Protein AF-A0A7S0ELP8-F1 (afdb_monomer_lite)

InterPro domains:
  IPR001487 Bromodomain [PF00439] (108-177)
  IPR010525 Auxin response factor domain [PF06507] (1-84)
  IPR036427 Bromodomain-like superfamily [G3DSA:1.20.920.10] (88-204)
  IPR036427 Bromodomain-like superfamily [SSF47370] (90-190)
  IPR052060 Bromodomain and WD repeat-containing [PTHR16266] (14-174)

Secondary structure (DSSP, 8-state):
----HHHHTT------TT-EEEE--SS-SSPEEEEEEEEEESSTTT-TT-S-EEEEEEE--SS--TT-GGGS-EEE-TTT-EETT----------B--HHHHHHHHHHHHHHHTSGGGGGGS---TTTSTTTSSS---HHHHHHHHHTT---BHHHHHHHHHHHHHHHHHHSPTT-HHHHHHHHHHHHHHHHHH-HHHHHHHHHH-

Structure (mmCIF, N/CA/C/O backbone):
data_AF-A0A7S0ELP8-F1
#
_entry.id   AF-A0A7S0ELP8-F1
#
loop_
_atom_site.group_PDB
_atom_site.id
_atom_site.type_symbol
_atom_site.label_atom_id
_atom_site.label_alt_id
_atom_site.label_comp_id
_atom_site.label_asym_id
_atom_site.label_entity_id
_atom_site.label_seq_id
_atom_site.pdbx_PDB_ins_code
_atom_site.Cartn_x
_atom_site.Cartn_y
_atom_site.Cartn_z
_atom_site.occupancy
_atom_site.B_iso_or_equiv
_atom_site.auth_seq_id
_atom_site.auth_comp_id
_atom_site.auth_asym_id
_atom_site.auth_atom_id
_atom_site.pdbx_PDB_model_num
ATOM 1 N N . PHE A 1 1 ? 0.262 -5.042 -6.487 1.00 55.00 1 PHE A N 1
ATOM 2 C CA . PHE A 1 1 ? 0.525 -3.604 -6.271 1.00 55.00 1 PHE A CA 1
ATOM 3 C C . PHE A 1 1 ? -0.719 -2.888 -5.780 1.00 55.00 1 PHE A C 1
ATOM 5 O O . PHE A 1 1 ? -1.760 -3.003 -6.412 1.00 55.00 1 PHE A O 1
ATOM 12 N N . VAL A 1 2 ? -0.614 -2.143 -4.678 1.00 57.12 2 VAL A N 1
ATOM 13 C CA . VAL A 1 2 ? -1.604 -1.120 -4.306 1.00 57.12 2 VAL A CA 1
ATOM 14 C C . VAL A 1 2 ? -1.027 0.231 -4.671 1.00 57.12 2 VAL A C 1
ATOM 16 O O . VAL A 1 2 ? 0.114 0.538 -4.325 1.00 57.12 2 VAL A O 1
ATOM 19 N N . ILE A 1 3 ? -1.809 1.021 -5.391 1.00 57.69 3 ILE A N 1
ATOM 20 C CA . ILE A 1 3 ? -1.366 2.288 -5.954 1.00 57.69 3 ILE A CA 1
ATOM 21 C C . ILE A 1 3 ? -2.188 3.375 -5.286 1.00 57.69 3 ILE A C 1
ATOM 23 O O . ILE A 1 3 ? -3.411 3.361 -5.426 1.00 57.69 3 ILE A O 1
ATOM 27 N N . PRO A 1 4 ? -1.554 4.306 -4.553 1.00 56.16 4 PRO A N 1
ATOM 28 C CA . PRO A 1 4 ? -2.285 5.395 -3.936 1.00 56.16 4 PRO A CA 1
ATOM 29 C C . PRO A 1 4 ? -3.135 6.140 -4.965 1.00 56.16 4 PRO A C 1
ATOM 31 O O . PRO A 1 4 ? -2.651 6.430 -6.061 1.00 56.16 4 PRO A O 1
ATOM 34 N N . LEU A 1 5 ? -4.370 6.497 -4.606 1.00 55.94 5 LEU A N 1
ATOM 35 C CA . LEU A 1 5 ? -5.327 7.135 -5.522 1.00 55.94 5 LEU A CA 1
ATOM 36 C C . LEU A 1 5 ? -4.736 8.346 -6.269 1.00 55.94 5 LEU A C 1
ATOM 38 O O . LEU A 1 5 ? -4.946 8.501 -7.470 1.00 55.94 5 LEU A O 1
ATOM 42 N N . TYR A 1 6 ? -3.931 9.167 -5.588 1.00 58.66 6 TYR A N 1
ATOM 43 C CA . TYR A 1 6 ? -3.286 10.331 -6.204 1.00 58.66 6 TYR A CA 1
ATOM 44 C C . TYR A 1 6 ? -2.285 9.954 -7.313 1.00 58.66 6 TYR A C 1
ATOM 46 O O . TYR A 1 6 ? -2.056 10.751 -8.220 1.00 58.66 6 TYR A O 1
ATOM 54 N N . ARG A 1 7 ? -1.670 8.763 -7.251 1.00 59.66 7 ARG A N 1
ATOM 55 C CA . ARG A 1 7 ? -0.810 8.234 -8.322 1.00 59.66 7 ARG A CA 1
ATOM 56 C C . ARG A 1 7 ? -1.632 7.650 -9.453 1.00 59.66 7 ARG A C 1
ATOM 58 O O . ARG A 1 7 ? -1.282 7.865 -10.606 1.00 59.66 7 ARG A O 1
ATOM 65 N N . PHE A 1 8 ? -2.721 6.958 -9.125 1.00 62.03 8 PHE A N 1
ATOM 66 C CA . PHE A 1 8 ? -3.640 6.420 -10.124 1.00 62.03 8 PHE A CA 1
ATOM 67 C C . PHE A 1 8 ? -4.199 7.535 -11.020 1.00 62.03 8 PHE A C 1
ATOM 69 O O . PHE A 1 8 ? -4.098 7.454 -12.237 1.00 62.03 8 PHE A O 1
ATOM 76 N N . GLN A 1 9 ? -4.679 8.628 -10.420 1.00 59.97 9 G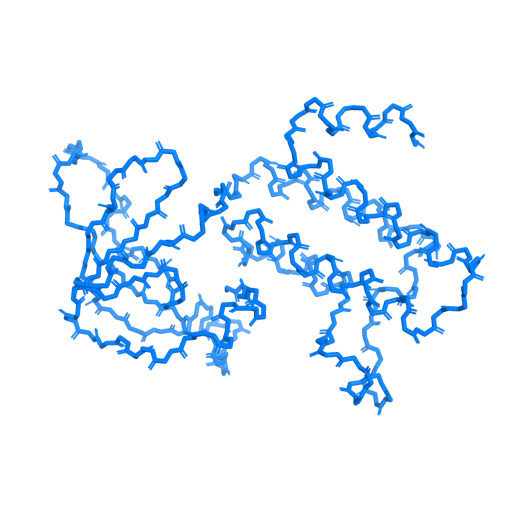LN A N 1
ATOM 77 C CA . GLN A 1 9 ? -5.251 9.771 -11.146 1.00 59.97 9 GLN A CA 1
ATOM 78 C C . GLN A 1 9 ? -4.239 10.553 -12.000 1.00 59.97 9 GLN A C 1
ATOM 80 O O . GLN A 1 9 ? -4.638 11.320 -12.870 1.00 59.97 9 GLN A O 1
ATOM 85 N N . ARG A 1 10 ? -2.936 10.403 -11.739 1.00 56.38 10 ARG A N 1
ATOM 86 C CA . ARG A 1 10 ? -1.862 11.165 -12.398 1.00 56.38 10 ARG A CA 1
ATOM 87 C C . ARG A 1 10 ? -1.144 10.396 -13.506 1.00 56.38 10 ARG A C 1
ATOM 89 O O . ARG A 1 10 ? -0.261 10.964 -14.149 1.00 56.38 10 ARG A O 1
ATOM 96 N N . HIS A 1 11 ? -1.479 9.126 -13.716 1.00 60.06 11 HIS A N 1
ATOM 97 C CA . HIS A 1 11 ? -0.766 8.291 -14.671 1.00 60.06 11 HIS A CA 1
ATOM 98 C C . HIS A 1 11 ? -1.471 8.272 -16.025 1.00 60.06 11 HIS A C 1
ATOM 100 O O . HIS A 1 11 ? -2.560 7.723 -16.159 1.00 60.06 11 HIS A O 1
ATOM 106 N N . SER A 1 12 ? -0.832 8.868 -17.027 1.00 56.66 12 SER A N 1
ATOM 107 C CA . SER A 1 12 ? -1.260 8.828 -18.429 1.00 56.66 12 SER A CA 1
ATOM 108 C C . SER A 1 12 ? -0.372 7.935 -19.295 1.00 56.66 12 SER A C 1
ATOM 110 O O . SER A 1 12 ? -0.679 7.727 -20.464 1.00 56.66 12 SER A O 1
ATOM 112 N N . THR A 1 13 ? 0.744 7.442 -18.754 1.00 67.25 13 THR A N 1
ATOM 113 C CA . THR A 1 13 ? 1.773 6.773 -19.548 1.00 67.25 13 THR A CA 1
ATOM 114 C C . THR A 1 13 ? 1.520 5.272 -19.608 1.00 67.25 13 THR A C 1
ATOM 116 O O . THR A 1 13 ? 1.178 4.644 -18.609 1.00 67.25 13 THR A O 1
ATOM 119 N N . VAL A 1 14 ? 1.673 4.686 -20.790 1.00 77.44 14 VAL A N 1
ATOM 120 C CA . VAL A 1 14 ? 1.587 3.241 -21.009 1.00 77.44 14 VAL A CA 1
ATOM 121 C C . VAL A 1 14 ? 2.973 2.783 -21.440 1.00 77.44 14 VAL A C 1
ATOM 123 O O . VAL A 1 14 ? 3.508 3.329 -22.398 1.00 77.44 14 VAL A O 1
ATOM 126 N N . PHE A 1 15 ? 3.548 1.821 -20.719 1.00 84.88 15 PHE A N 1
ATOM 127 C CA . PHE A 1 15 ? 4.845 1.232 -21.050 1.00 84.88 15 PHE A CA 1
ATOM 128 C C . PHE A 1 15 ? 4.656 -0.036 -21.885 1.00 84.88 15 PHE A C 1
ATOM 130 O O . PHE A 1 15 ? 3.785 -0.855 -21.585 1.00 84.88 15 PHE A O 1
ATOM 137 N N . GLY A 1 16 ? 5.483 -0.198 -22.911 1.00 89.31 16 GLY A N 1
ATOM 138 C CA . GLY A 1 16 ? 5.608 -1.379 -23.757 1.00 89.31 16 GLY A CA 1
ATOM 139 C C . GLY A 1 16 ? 6.899 -2.159 -23.498 1.00 89.31 16 GLY A C 1
ATOM 140 O O . GLY A 1 16 ? 7.825 -1.690 -22.840 1.00 89.31 16 GLY A O 1
ATOM 141 N N . ILE A 1 17 ? 6.975 -3.379 -24.034 1.00 91.56 17 ILE A N 1
ATOM 142 C CA . ILE A 1 17 ? 8.212 -4.174 -24.011 1.00 91.56 17 ILE A CA 1
ATOM 143 C C . ILE A 1 17 ? 9.282 -3.457 -24.845 1.00 91.56 17 ILE A C 1
ATOM 145 O O . ILE A 1 17 ? 9.034 -3.097 -25.993 1.00 91.56 17 ILE A O 1
ATOM 149 N N . GLY A 1 18 ? 10.478 -3.299 -24.280 1.00 90.62 18 GLY A N 1
ATOM 150 C CA . GLY A 1 18 ? 11.594 -2.566 -24.877 1.00 90.62 18 GLY A CA 1
ATOM 151 C C . GLY A 1 18 ? 11.704 -1.115 -24.413 1.00 90.62 18 GLY A C 1
ATOM 152 O O . GLY A 1 18 ? 12.764 -0.517 -24.597 1.00 90.62 18 GLY A O 1
ATOM 153 N N . ASP A 1 19 ? 10.671 -0.572 -23.761 1.00 92.06 19 ASP A N 1
ATOM 154 C CA . ASP A 1 19 ? 10.723 0.790 -23.242 1.00 92.06 19 ASP A CA 1
ATOM 155 C C . ASP A 1 19 ? 11.769 0.909 -22.137 1.00 92.06 19 ASP A C 1
ATOM 157 O O . ASP A 1 19 ? 11.857 0.080 -21.222 1.00 92.06 19 ASP A O 1
ATOM 161 N N . LYS A 1 20 ? 12.559 1.977 -22.228 1.00 91.31 20 LYS A N 1
ATOM 162 C CA . LYS A 1 20 ? 13.475 2.392 -21.174 1.00 91.31 20 LYS A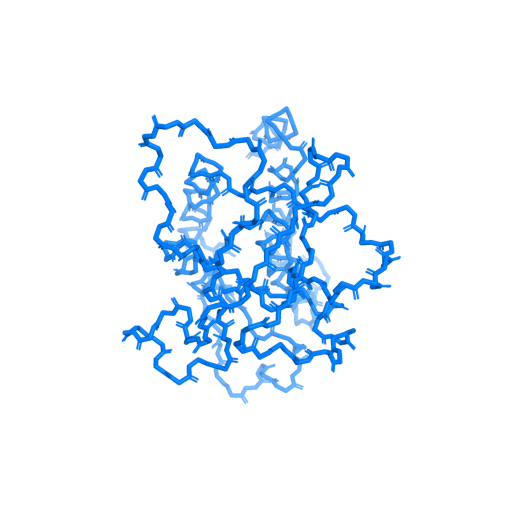 CA 1
ATOM 163 C C . LYS A 1 20 ? 12.724 3.208 -20.135 1.00 91.31 20 LYS A C 1
ATOM 165 O O . LYS A 1 20 ? 11.828 3.989 -20.461 1.00 91.31 20 LYS A O 1
ATOM 170 N N . PHE A 1 21 ? 13.126 3.061 -18.884 1.00 88.38 21 PHE A N 1
ATOM 171 C CA . PHE A 1 21 ? 12.519 3.778 -17.778 1.00 88.38 21 PHE A CA 1
ATOM 172 C C . PHE A 1 21 ? 13.552 4.145 -16.719 1.00 88.38 21 PHE A C 1
ATOM 174 O O . PHE A 1 21 ? 14.621 3.542 -16.639 1.00 88.38 21 PHE A O 1
ATOM 181 N N . HIS A 1 22 ? 13.187 5.104 -15.873 1.00 86.00 22 HIS A N 1
ATOM 182 C CA . HIS A 1 22 ? 13.886 5.409 -14.633 1.00 86.00 22 HIS A CA 1
ATOM 183 C C . HIS A 1 22 ? 12.998 5.098 -13.426 1.00 86.00 22 HIS A C 1
ATOM 185 O O . HIS A 1 22 ? 11.787 5.322 -13.456 1.00 86.00 22 HIS A O 1
ATOM 191 N N . MET A 1 23 ? 13.589 4.621 -12.336 1.00 80.50 23 MET A N 1
ATOM 192 C CA . MET A 1 23 ? 12.919 4.442 -11.051 1.00 80.50 23 MET A CA 1
ATOM 193 C C . MET A 1 23 ? 13.789 5.001 -9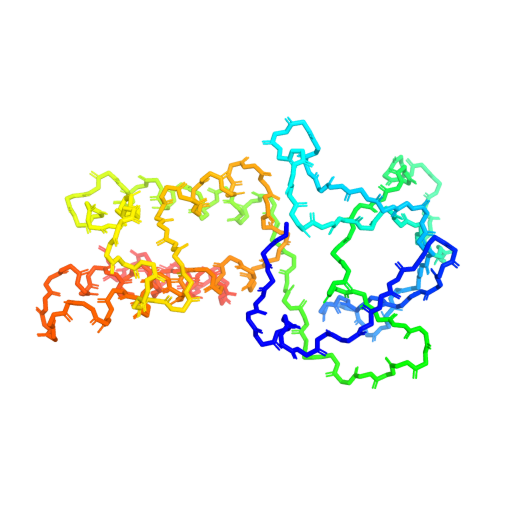.935 1.00 80.50 23 MET A C 1
ATOM 195 O O . MET A 1 23 ? 14.973 4.698 -9.845 1.00 80.50 23 MET A O 1
ATOM 199 N N . ARG A 1 24 ? 13.204 5.817 -9.061 1.00 73.75 24 ARG A N 1
ATOM 200 C CA . ARG A 1 24 ? 13.930 6.427 -7.945 1.00 73.75 24 ARG A CA 1
ATOM 201 C C . ARG A 1 24 ? 13.577 5.714 -6.644 1.00 73.75 24 ARG A C 1
ATOM 203 O O . ARG A 1 24 ? 12.396 5.536 -6.348 1.00 73.75 24 ARG A O 1
ATOM 210 N N . PHE A 1 25 ? 14.589 5.327 -5.875 1.00 69.69 25 PHE A N 1
ATOM 211 C CA . PHE A 1 25 ? 14.425 4.882 -4.490 1.00 69.69 25 PHE A CA 1
ATOM 212 C C . PHE A 1 25 ? 14.681 6.062 -3.538 1.00 69.69 25 PHE A C 1
ATOM 214 O O . PHE A 1 25 ? 15.180 7.108 -3.953 1.00 69.69 25 PHE A O 1
ATOM 221 N N . GLU A 1 26 ? 14.242 5.968 -2.284 1.00 60.25 26 GLU A N 1
ATOM 222 C CA . GLU A 1 26 ? 14.328 7.104 -1.348 1.00 60.25 26 GLU A CA 1
ATOM 223 C C . GLU A 1 26 ? 15.737 7.366 -0.825 1.00 60.25 26 GLU A C 1
ATOM 225 O O . GLU A 1 26 ? 16.086 8.516 -0.562 1.00 60.25 26 GLU A O 1
ATOM 230 N N . ASP A 1 27 ? 16.507 6.298 -0.686 1.00 56.78 27 ASP A N 1
ATOM 231 C CA . ASP A 1 27 ? 17.866 6.221 -0.162 1.00 56.78 27 ASP A CA 1
ATOM 232 C C . ASP A 1 27 ? 18.940 6.485 -1.223 1.00 56.78 27 ASP A C 1
ATOM 234 O O . ASP A 1 27 ? 20.123 6.535 -0.897 1.00 56.78 27 ASP A O 1
ATOM 238 N N . VAL A 1 28 ? 18.536 6.701 -2.480 1.00 63.84 28 VAL A N 1
ATOM 239 C CA . VAL A 1 28 ? 19.460 6.893 -3.599 1.00 63.84 28 VAL A CA 1
ATOM 240 C C . VAL A 1 28 ? 19.204 8.238 -4.274 1.00 63.84 28 VAL A C 1
ATOM 242 O O . VAL A 1 28 ? 18.072 8.605 -4.611 1.00 63.84 28 VAL A O 1
ATOM 245 N N . GLU A 1 29 ? 20.269 9.024 -4.439 1.00 67.00 29 GLU A N 1
ATOM 246 C CA . GLU A 1 29 ? 20.193 10.325 -5.108 1.00 67.00 29 GLU A CA 1
ATOM 247 C C . GLU A 1 29 ? 19.913 10.164 -6.604 1.00 67.00 29 GLU A C 1
ATOM 249 O O . GLU A 1 29 ? 19.068 10.877 -7.157 1.00 67.00 29 GLU A O 1
ATOM 254 N N . THR A 1 30 ? 20.550 9.175 -7.228 1.00 73.62 30 THR A N 1
ATOM 255 C CA . THR A 1 30 ? 20.419 8.852 -8.646 1.00 73.62 30 THR A CA 1
ATOM 256 C C . THR A 1 30 ? 19.292 7.838 -8.897 1.00 73.62 30 THR A C 1
ATOM 258 O O . THR A 1 30 ? 19.202 6.810 -8.223 1.00 73.62 30 THR A O 1
ATOM 261 N N . PRO A 1 31 ? 18.385 8.098 -9.856 1.00 78.56 31 PRO A N 1
ATOM 262 C CA . PRO A 1 31 ? 17.430 7.095 -10.314 1.00 78.56 31 PRO A CA 1
ATOM 263 C C . PRO A 1 31 ? 18.142 5.904 -10.967 1.00 78.56 31 PRO A C 1
ATOM 265 O O . PRO A 1 31 ? 19.116 6.081 -11.693 1.00 78.56 31 PRO A O 1
ATOM 268 N N . TYR A 1 32 ? 17.605 4.706 -10.768 1.00 81.31 32 TYR A N 1
ATOM 269 C CA . TYR A 1 32 ? 18.019 3.504 -11.484 1.00 81.31 32 TYR A CA 1
ATOM 270 C C . TYR A 1 32 ? 17.380 3.498 -12.864 1.00 81.31 32 TYR A C 1
ATOM 272 O O . TYR A 1 32 ? 16.186 3.781 -12.991 1.00 81.31 32 TYR A O 1
ATOM 280 N N . ALA A 1 33 ? 18.155 3.143 -13.881 1.00 87.06 33 ALA A N 1
ATOM 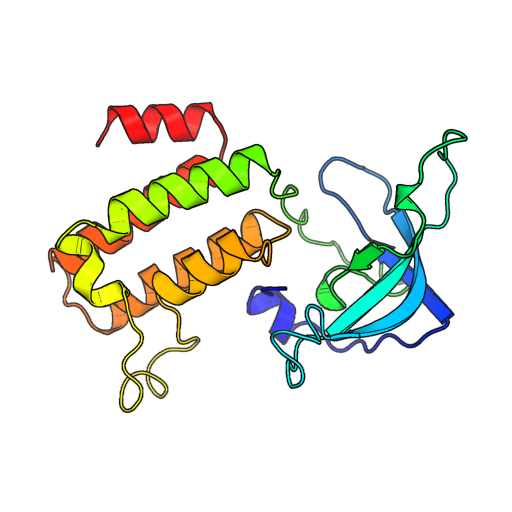281 C CA . ALA A 1 33 ? 17.654 2.936 -15.229 1.00 87.06 33 ALA A CA 1
ATOM 282 C C . ALA A 1 33 ? 17.351 1.458 -15.476 1.00 87.06 33 ALA A C 1
ATOM 284 O O . ALA A 1 33 ? 17.962 0.570 -14.883 1.00 87.06 33 ALA A O 1
ATOM 285 N N . GLY A 1 34 ? 16.392 1.187 -16.352 1.00 89.25 34 GLY A N 1
ATOM 286 C CA . GLY A 1 34 ? 16.071 -0.172 -16.752 1.00 89.25 34 GLY A CA 1
ATOM 287 C C . GLY A 1 34 ? 15.275 -0.241 -18.044 1.00 89.25 34 GLY A C 1
ATOM 288 O O . GLY A 1 34 ? 14.900 0.768 -18.642 1.00 89.25 34 GLY A O 1
ATOM 289 N N . THR A 1 35 ? 15.011 -1.472 -18.470 1.00 90.81 35 THR A N 1
ATOM 290 C CA . THR A 1 35 ? 14.279 -1.817 -19.689 1.00 90.81 35 THR A CA 1
ATOM 291 C C . THR A 1 35 ? 13.121 -2.751 -19.366 1.00 90.81 35 THR A C 1
ATOM 293 O O . THR A 1 35 ? 13.305 -3.755 -18.674 1.00 90.81 35 THR A O 1
ATOM 296 N N . VAL A 1 36 ? 11.933 -2.475 -19.898 1.00 91.00 36 VAL A N 1
ATOM 297 C CA . VAL A 1 36 ? 10.787 -3.384 -19.788 1.00 91.00 36 VAL A CA 1
ATOM 298 C C . VAL A 1 36 ? 11.015 -4.611 -20.671 1.00 91.00 36 VAL A C 1
ATOM 300 O O . VAL A 1 36 ? 11.295 -4.506 -21.864 1.00 91.00 36 VAL A O 1
ATOM 303 N N . ARG A 1 37 ? 10.887 -5.799 -20.085 1.00 90.44 37 ARG A N 1
ATOM 304 C CA . ARG A 1 37 ? 11.070 -7.102 -20.740 1.00 90.44 37 ARG A CA 1
ATOM 305 C C . ARG A 1 37 ? 9.775 -7.891 -20.875 1.00 90.44 37 ARG A C 1
ATOM 307 O O . ARG A 1 37 ? 9.669 -8.713 -21.778 1.00 90.44 37 ARG A O 1
ATOM 314 N N . GLY A 1 38 ? 8.790 -7.622 -20.027 1.00 87.69 38 GLY A N 1
ATOM 315 C CA . GLY A 1 38 ? 7.487 -8.269 -20.088 1.00 87.69 38 GLY A CA 1
ATOM 316 C C . GLY A 1 38 ? 6.415 -7.464 -19.371 1.00 87.69 38 GLY A C 1
ATOM 317 O O . GLY A 1 38 ? 6.718 -6.616 -18.535 1.00 87.69 38 GLY A O 1
ATOM 318 N N . ILE A 1 39 ? 5.162 -7.752 -19.705 1.00 86.56 39 ILE A N 1
ATOM 319 C CA . ILE A 1 39 ? 3.981 -7.203 -19.040 1.00 86.56 39 ILE A CA 1
ATOM 320 C C . ILE A 1 39 ? 3.092 -8.389 -18.704 1.00 86.56 39 ILE A C 1
ATOM 322 O O . ILE A 1 39 ? 2.663 -9.114 -19.599 1.00 86.56 39 ILE A O 1
ATOM 326 N N . GLU A 1 40 ? 2.836 -8.606 -17.423 1.00 82.25 40 GLU A N 1
ATOM 327 C CA . GLU A 1 40 ? 2.040 -9.740 -16.959 1.00 82.25 40 GLU A CA 1
ATOM 328 C C . GLU A 1 40 ? 1.242 -9.364 -15.705 1.00 82.25 40 GLU A C 1
ATOM 330 O O . GLU A 1 40 ? 1.546 -8.367 -15.054 1.00 82.25 40 GLU A O 1
ATOM 335 N N . PRO A 1 41 ? 0.176 -10.093 -15.346 1.00 73.88 41 PRO A N 1
ATOM 336 C CA . PRO A 1 41 ? -0.465 -9.904 -14.050 1.00 73.88 41 PRO A CA 1
ATOM 337 C C . PRO A 1 41 ? 0.529 -10.213 -12.921 1.00 73.88 41 PRO A C 1
ATOM 339 O O . PRO A 1 41 ? 1.272 -11.182 -13.009 1.00 73.88 41 PRO A O 1
ATOM 342 N N . PHE A 1 42 ? 0.513 -9.445 -11.825 1.00 66.94 42 PHE A N 1
ATOM 343 C CA . PHE A 1 42 ? 1.456 -9.640 -10.704 1.00 66.94 42 PHE A CA 1
ATOM 344 C C . PHE A 1 42 ? 1.366 -11.036 -10.051 1.00 66.94 42 PHE A C 1
ATOM 346 O O . PHE A 1 42 ? 2.358 -11.581 -9.578 1.00 66.94 42 PHE A O 1
ATOM 353 N N . HIS A 1 43 ? 0.169 -11.622 -10.030 1.00 68.62 43 HIS A N 1
ATOM 354 C CA . HIS A 1 43 ? -0.084 -12.970 -9.523 1.00 68.62 43 HIS A CA 1
ATOM 355 C C . HIS A 1 43 ? -1.056 -13.678 -10.469 1.00 68.62 43 HIS A C 1
ATOM 357 O O . HIS A 1 43 ? -2.243 -13.778 -10.166 1.00 68.62 43 HIS A O 1
ATOM 363 N N . PRO A 1 44 ? -0.582 -14.173 -11.619 1.00 67.12 44 PRO A N 1
ATOM 364 C CA . PRO A 1 44 ? -1.463 -14.690 -12.662 1.00 67.12 44 PRO A CA 1
ATOM 365 C C . PRO A 1 44 ? -2.181 -15.973 -12.226 1.00 67.12 44 PRO A C 1
ATOM 367 O O . PRO A 1 44 ? -3.269 -16.263 -12.703 1.00 67.12 44 PRO A O 1
ATOM 370 N N . ARG A 1 45 ? -1.605 -16.725 -11.276 1.00 73.00 45 ARG A N 1
ATOM 371 C CA . ARG A 1 45 ? -2.225 -17.930 -10.712 1.00 73.00 45 ARG A CA 1
ATOM 372 C C . ARG A 1 45 ? -3.400 -17.615 -9.785 1.00 73.00 45 ARG A C 1
ATOM 374 O O . ARG A 1 45 ? -4.430 -18.271 -9.873 1.00 73.00 45 ARG A O 1
ATOM 381 N N . ASP A 1 46 ? -3.226 -16.646 -8.891 1.00 64.94 46 ASP A N 1
ATOM 382 C CA . ASP A 1 46 ? -4.224 -16.332 -7.860 1.00 64.94 46 ASP A CA 1
ATOM 383 C C . ASP A 1 46 ? -5.207 -15.243 -8.317 1.00 64.94 46 ASP A C 1
ATOM 385 O O . ASP A 1 46 ? -6.310 -15.139 -7.785 1.00 64.94 46 ASP A O 1
ATOM 389 N N . PHE A 1 47 ? -4.801 -14.421 -9.289 1.00 64.75 47 PHE A N 1
ATOM 390 C CA . PHE A 1 47 ? -5.554 -13.288 -9.821 1.00 64.75 47 PHE A CA 1
ATOM 391 C C . PHE A 1 47 ? -5.344 -13.162 -11.346 1.00 64.75 47 PHE A C 1
ATOM 393 O O . PHE A 1 47 ? -4.751 -12.179 -11.807 1.00 64.75 47 PHE A O 1
ATOM 400 N N . PRO A 1 48 ? -5.809 -14.146 -12.141 1.00 66.44 48 PRO A N 1
ATOM 401 C CA . PRO A 1 48 ? -5.624 -14.165 -13.596 1.00 66.44 48 PRO A CA 1
ATOM 402 C C . PRO A 1 48 ? -6.239 -12.945 -14.295 1.00 66.44 48 PRO A C 1
ATOM 404 O O . PRO A 1 48 ? -5.647 -12.416 -15.230 1.00 66.44 48 PRO A O 1
ATOM 407 N N . ASP A 1 49 ? -7.361 -12.442 -13.777 1.00 61.03 49 ASP A N 1
ATOM 408 C CA . ASP A 1 49 ? -8.084 -11.285 -14.322 1.00 61.03 49 ASP A CA 1
ATOM 409 C C . ASP A 1 49 ? -7.723 -9.968 -13.611 1.00 61.03 49 ASP A C 1
ATOM 411 O O . ASP A 1 49 ? -8.473 -8.991 -13.654 1.00 61.03 49 ASP A O 1
ATOM 415 N N . SER A 1 50 ? -6.593 -9.930 -12.893 1.00 60.72 50 SER A N 1
ATOM 416 C CA . SER A 1 50 ? -6.150 -8.718 -12.203 1.00 60.72 50 SER A CA 1
ATOM 417 C C . SER A 1 50 ? -5.932 -7.585 -13.213 1.00 60.72 50 SER A C 1
ATOM 419 O O . SER A 1 50 ? -5.044 -7.702 -14.059 1.00 60.72 50 SER A O 1
ATOM 421 N N . PRO A 1 51 ? -6.627 -6.435 -13.083 1.00 54.84 51 PRO A N 1
ATOM 422 C CA . PRO A 1 51 ? -6.346 -5.266 -13.918 1.00 54.84 51 PRO A CA 1
ATOM 423 C C . PRO A 1 51 ? -4.987 -4.637 -13.571 1.00 54.84 51 PRO A C 1
ATOM 425 O O . PRO A 1 51 ? -4.488 -3.767 -14.279 1.00 54.84 51 PRO A O 1
ATOM 428 N N . TRP A 1 52 ? -4.385 -5.064 -12.457 1.00 63.19 52 TRP A N 1
ATOM 429 C CA . TRP A 1 52 ? -3.074 -4.622 -12.012 1.00 63.19 52 TRP A CA 1
ATOM 430 C C . TRP A 1 52 ? -1.995 -5.463 -12.681 1.00 63.19 52 TRP A C 1
ATOM 432 O O . TRP A 1 52 ? -1.714 -6.593 -12.265 1.00 63.19 52 TRP A O 1
ATOM 442 N N . GLN A 1 53 ? -1.399 -4.880 -13.713 1.00 70.12 53 GLN A N 1
ATOM 443 C CA . GLN A 1 53 ? -0.240 -5.422 -14.404 1.00 70.12 53 GLN A CA 1
ATOM 444 C C . GLN A 1 53 ? 1.044 -5.116 -13.621 1.00 70.12 53 GLN A C 1
ATOM 446 O O . GLN A 1 53 ? 1.154 -4.095 -12.936 1.00 70.12 53 GLN A O 1
ATOM 451 N N . CYS A 1 54 ? 2.011 -6.017 -13.722 1.00 77.81 54 CYS A N 1
ATOM 452 C CA . CYS A 1 54 ? 3.404 -5.810 -13.379 1.00 77.81 54 CYS A CA 1
ATOM 453 C C . CYS A 1 54 ? 4.229 -5.712 -14.662 1.00 77.81 54 CYS A C 1
ATOM 455 O O . CYS A 1 54 ? 3.892 -6.299 -15.692 1.00 77.81 54 CYS A O 1
ATOM 457 N N . LEU A 1 55 ? 5.312 -4.951 -14.592 1.00 85.25 55 LEU A N 1
ATOM 458 C CA . LEU A 1 55 ? 6.329 -4.918 -15.626 1.00 85.25 55 LEU A CA 1
ATOM 459 C C . LEU A 1 55 ? 7.470 -5.800 -15.155 1.00 85.25 55 LEU A C 1
ATOM 461 O O . LEU A 1 55 ? 8.072 -5.519 -14.118 1.00 85.25 55 LEU A O 1
ATOM 465 N N . ARG A 1 56 ? 7.775 -6.850 -15.912 1.00 87.44 56 ARG A N 1
ATOM 466 C CA . ARG A 1 56 ? 9.045 -7.551 -15.762 1.00 87.44 56 ARG A CA 1
ATOM 467 C C . ARG A 1 56 ? 10.120 -6.663 -16.353 1.00 87.44 56 ARG A C 1
ATOM 469 O O . ARG A 1 56 ? 10.037 -6.316 -17.532 1.00 87.44 56 ARG A O 1
ATOM 476 N N . VAL A 1 57 ? 11.104 -6.282 -15.554 1.00 87.12 57 VAL A N 1
ATOM 477 C CA . VAL A 1 57 ? 12.141 -5.334 -15.960 1.00 87.12 57 VAL A CA 1
ATOM 478 C C . VAL A 1 57 ? 13.526 -5.933 -15.826 1.00 87.12 57 VAL A C 1
ATOM 480 O O . VAL A 1 57 ? 13.766 -6.842 -15.036 1.00 87.12 57 VAL A O 1
ATOM 483 N N . GLN A 1 58 ? 14.439 -5.401 -16.623 1.00 88.88 58 GLN A N 1
ATOM 484 C CA . GLN A 1 58 ? 15.867 -5.610 -16.481 1.00 88.88 58 GLN A CA 1
ATOM 485 C C . GLN A 1 58 ? 16.503 -4.270 -16.131 1.00 88.88 58 GLN A C 1
ATOM 487 O O . GLN A 1 58 ? 16.339 -3.312 -16.885 1.00 88.88 58 GLN A O 1
ATOM 492 N N . TRP A 1 59 ? 17.202 -4.205 -15.004 1.00 86.44 59 TRP A N 1
ATOM 493 C CA . TRP A 1 59 ? 17.947 -3.020 -14.595 1.00 86.44 59 TRP A CA 1
ATOM 494 C C . TRP A 1 59 ? 19.208 -2.856 -15.453 1.00 86.44 59 TRP A C 1
ATOM 496 O O . TRP A 1 59 ? 19.821 -3.841 -15.871 1.00 86.44 59 TRP A O 1
ATOM 506 N N . ASP A 1 60 ? 19.556 -1.609 -15.756 1.00 83.00 60 ASP A N 1
ATOM 507 C CA . ASP A 1 60 ? 20.777 -1.250 -16.467 1.00 83.00 60 ASP A CA 1
ATOM 508 C C . ASP A 1 60 ? 21.902 -1.190 -15.406 1.00 83.00 60 ASP A C 1
ATOM 510 O O . ASP A 1 60 ? 22.060 -0.197 -14.702 1.00 83.00 60 ASP A O 1
ATOM 514 N N . ASP A 1 61 ? 22.603 -2.306 -15.192 1.00 68.88 61 ASP A N 1
ATOM 515 C CA . ASP A 1 61 ? 23.603 -2.458 -14.124 1.00 68.88 61 ASP A CA 1
ATOM 516 C C . ASP A 1 61 ? 24.889 -1.634 -14.372 1.00 68.88 61 ASP A C 1
ATOM 518 O O . ASP A 1 61 ? 25.635 -1.929 -15.305 1.00 68.88 61 ASP A O 1
ATOM 522 N N . GLU A 1 62 ? 25.233 -0.696 -13.476 1.00 56.12 62 GLU A N 1
ATOM 523 C CA . GLU A 1 62 ? 26.620 -0.199 -13.302 1.00 56.12 62 GLU A CA 1
ATOM 524 C C . GLU A 1 62 ? 27.301 -0.733 -12.017 1.00 56.12 62 GLU A C 1
ATOM 526 O O . GLU A 1 62 ? 28.511 -0.593 -11.867 1.00 56.12 62 GLU A O 1
ATOM 531 N N . GLN A 1 63 ? 26.568 -1.386 -11.098 1.00 51.25 63 GLN A N 1
ATOM 532 C CA . GLN A 1 63 ? 27.088 -1.897 -9.809 1.00 51.25 63 GLN A CA 1
ATOM 533 C C . GLN A 1 63 ? 26.724 -3.365 -9.539 1.00 51.25 63 GLN A C 1
ATOM 535 O O . GLN A 1 63 ? 26.253 -3.729 -8.463 1.00 51.25 63 GLN A O 1
ATOM 540 N N . ARG A 1 64 ? 26.914 -4.227 -10.536 1.00 54.41 64 ARG A N 1
ATOM 541 C CA . ARG A 1 64 ? 26.693 -5.666 -10.378 1.00 54.41 64 ARG A CA 1
ATOM 542 C C . ARG A 1 64 ? 27.927 -6.313 -9.748 1.00 54.41 64 ARG A C 1
ATOM 544 O O . ARG A 1 64 ? 28.991 -6.309 -10.363 1.00 54.41 64 ARG A O 1
ATOM 551 N N . GLU A 1 65 ? 27.793 -6.901 -8.564 1.00 47.59 65 GLU A N 1
ATOM 552 C CA . GLU A 1 65 ? 28.761 -7.903 -8.107 1.00 47.59 65 GLU A CA 1
ATOM 553 C C . GLU A 1 65 ? 28.468 -9.237 -8.820 1.00 47.59 65 GLU A C 1
ATOM 555 O O . GLU A 1 65 ? 27.311 -9.649 -8.963 1.00 47.59 65 GLU A O 1
ATOM 560 N N . GLU A 1 66 ? 29.510 -9.898 -9.331 1.00 39.31 66 GLU A N 1
ATOM 561 C CA . GLU A 1 66 ? 29.399 -11.211 -9.973 1.00 39.31 66 GLU A CA 1
ATOM 562 C C . GLU A 1 66 ? 28.850 -12.240 -8.971 1.00 39.31 66 GLU A C 1
ATOM 564 O O . GLU A 1 66 ? 29.524 -12.601 -8.008 1.00 39.31 66 GLU A O 1
ATOM 569 N N . GLY A 1 67 ? 27.624 -12.722 -9.201 1.00 47.19 67 GLY A N 1
ATOM 570 C CA . GLY A 1 67 ? 26.999 -13.781 -8.398 1.00 47.19 67 GLY A CA 1
ATOM 571 C C . GLY A 1 67 ? 25.572 -13.507 -7.918 1.00 47.19 67 GLY A C 1
ATOM 572 O O . GLY A 1 67 ? 24.970 -14.408 -7.339 1.00 47.19 67 GLY A O 1
ATOM 573 N N . ASP A 1 68 ? 24.998 -12.319 -8.157 1.00 48.22 68 ASP A N 1
ATOM 574 C CA . ASP A 1 68 ? 23.602 -12.062 -7.769 1.00 48.22 68 ASP A CA 1
ATOM 575 C C . ASP A 1 68 ? 22.604 -12.701 -8.760 1.00 48.22 68 ASP A C 1
ATOM 577 O O . ASP A 1 68 ? 22.291 -12.164 -9.830 1.00 48.22 68 ASP A O 1
ATOM 581 N N . GLU A 1 69 ? 22.093 -13.877 -8.389 1.00 46.81 69 GLU A N 1
ATOM 582 C CA . GLU A 1 69 ? 21.030 -14.616 -9.085 1.00 46.81 69 GLU A CA 1
ATOM 583 C C . GLU A 1 69 ? 19.661 -13.897 -9.047 1.00 46.81 69 GLU A C 1
ATOM 585 O O . GLU A 1 69 ? 18.712 -14.353 -9.683 1.00 46.81 69 GLU A O 1
ATOM 590 N N . ARG A 1 70 ? 19.521 -12.732 -8.381 1.00 50.50 70 ARG A N 1
ATOM 591 C CA . ARG A 1 70 ? 18.295 -11.895 -8.437 1.00 50.50 70 ARG A CA 1
ATOM 592 C C . ARG A 1 70 ? 17.978 -11.324 -9.827 1.00 50.50 70 ARG A C 1
ATOM 594 O O . ARG A 1 70 ? 16.942 -10.686 -10.000 1.00 50.50 70 ARG A O 1
ATOM 601 N N . SER A 1 71 ? 18.852 -11.535 -10.810 1.00 46.34 71 SER A N 1
ATOM 602 C CA . SER A 1 71 ? 18.781 -10.980 -12.167 1.00 46.34 71 SER A CA 1
ATOM 603 C C . SER A 1 71 ? 17.685 -11.555 -13.074 1.00 46.34 71 SER A C 1
ATOM 605 O O . SER A 1 71 ? 17.526 -11.061 -14.196 1.00 46.34 71 SER A O 1
ATOM 607 N N . ASP A 1 72 ? 16.912 -12.548 -12.649 1.00 49.59 72 ASP A N 1
ATOM 608 C CA . ASP A 1 72 ? 15.844 -13.086 -13.490 1.00 49.59 72 ASP A CA 1
ATOM 609 C C . ASP A 1 72 ? 14.572 -12.239 -13.352 1.00 49.59 72 ASP A C 1
ATOM 611 O O . ASP A 1 72 ? 13.594 -12.614 -12.717 1.00 49.59 72 ASP A O 1
ATOM 615 N N . PHE A 1 73 ? 14.612 -11.067 -13.991 1.00 58.97 73 PHE A N 1
ATOM 616 C CA . PHE A 1 73 ? 13.489 -10.165 -14.247 1.00 58.97 73 PHE A CA 1
ATOM 617 C C . PHE A 1 73 ? 12.648 -9.793 -13.013 1.00 58.97 73 PHE A C 1
ATOM 619 O O . PHE A 1 73 ? 11.615 -10.398 -12.713 1.00 58.97 73 PHE A O 1
ATOM 626 N N . GLU A 1 74 ? 13.029 -8.712 -12.337 1.00 75.62 74 GLU A N 1
ATOM 627 C CA . GLU A 1 74 ? 12.236 -8.200 -11.223 1.00 75.62 74 GLU A CA 1
ATOM 628 C C . GLU A 1 74 ? 10.900 -7.617 -11.722 1.00 75.62 74 GLU A C 1
ATOM 630 O O . GLU A 1 74 ? 10.818 -7.014 -12.793 1.00 75.62 74 GLU A O 1
ATOM 635 N N . SER A 1 75 ? 9.826 -7.801 -10.952 1.00 77.88 75 SER A N 1
ATOM 636 C CA . SER A 1 75 ? 8.511 -7.227 -11.256 1.00 77.88 75 SER A CA 1
ATOM 637 C C . SER A 1 75 ? 8.332 -5.871 -10.574 1.00 77.88 75 SER A C 1
ATOM 639 O O . SER A 1 75 ? 8.363 -5.778 -9.346 1.00 77.88 75 SER A O 1
ATOM 641 N N . VAL A 1 76 ? 8.060 -4.824 -11.352 1.00 77.69 76 VAL A N 1
ATOM 642 C CA . VAL A 1 76 ? 7.772 -3.469 -10.850 1.00 77.69 76 VAL A CA 1
ATOM 643 C C . VAL A 1 76 ? 6.374 -3.008 -11.247 1.00 77.69 76 VAL A C 1
ATOM 645 O O . VAL A 1 76 ? 5.797 -3.478 -12.228 1.00 77.69 76 VAL A O 1
ATOM 648 N N . SER A 1 77 ? 5.797 -2.085 -10.477 1.00 77.12 77 SER A N 1
ATOM 649 C CA . SER A 1 77 ? 4.527 -1.467 -10.854 1.00 77.12 77 SER A CA 1
ATOM 650 C C . SER A 1 77 ? 4.741 -0.488 -12.013 1.00 77.12 77 SER A C 1
ATOM 652 O O . SER A 1 77 ? 5.648 0.344 -11.921 1.00 77.12 77 SER A O 1
ATOM 654 N N . PRO A 1 78 ? 3.866 -0.460 -13.034 1.00 77.38 78 PRO A N 1
ATOM 655 C CA . PRO A 1 78 ? 3.891 0.588 -14.055 1.00 77.38 78 PRO A CA 1
ATOM 656 C C . PRO A 1 78 ? 3.850 2.019 -13.488 1.00 77.38 78 PRO A C 1
ATOM 658 O O . PRO A 1 78 ? 4.400 2.927 -14.090 1.00 77.38 78 PRO A O 1
ATOM 661 N N . TRP A 1 79 ? 3.260 2.222 -12.303 1.00 75.00 79 TRP A N 1
ATOM 662 C CA . TRP A 1 79 ? 3.145 3.529 -11.630 1.00 75.00 79 TRP A CA 1
ATOM 663 C C . TRP A 1 79 ? 4.333 3.871 -10.713 1.00 75.00 79 TRP A C 1
ATOM 665 O O . TRP A 1 79 ? 4.307 4.862 -9.966 1.00 75.00 79 TRP A O 1
ATOM 675 N N . GLU A 1 80 ? 5.328 2.991 -10.661 1.00 73.62 80 GLU A N 1
ATOM 676 C CA . GLU A 1 80 ? 6.565 3.190 -9.905 1.00 73.62 80 GLU A CA 1
ATOM 677 C C . GLU A 1 80 ? 7.709 3.672 -10.782 1.00 73.62 80 GLU A C 1
ATOM 679 O O . GLU A 1 80 ? 8.616 4.319 -10.263 1.00 73.62 80 GLU A O 1
ATOM 684 N N . ILE A 1 81 ? 7.622 3.417 -12.082 1.00 79.19 81 ILE A N 1
ATOM 685 C CA . ILE A 1 81 ? 8.632 3.781 -13.062 1.00 79.19 81 ILE A CA 1
ATOM 686 C C . ILE A 1 81 ? 8.219 5.033 -13.844 1.00 79.19 81 ILE A C 1
ATOM 688 O O . ILE A 1 81 ? 7.045 5.397 -13.899 1.00 79.19 81 ILE A O 1
ATOM 692 N N . MET A 1 82 ? 9.196 5.708 -14.437 1.00 81.50 82 MET A N 1
ATOM 693 C CA . MET A 1 82 ? 9.009 6.922 -15.228 1.00 81.50 82 MET A CA 1
ATOM 694 C C . MET A 1 82 ? 9.614 6.748 -16.619 1.00 81.50 82 MET A C 1
ATOM 696 O O . MET A 1 82 ? 10.669 6.121 -16.734 1.00 81.50 82 MET A O 1
ATOM 700 N N . PRO A 1 83 ? 9.006 7.323 -17.670 1.00 83.88 83 PRO A N 1
ATOM 701 C CA . PRO A 1 83 ? 9.641 7.390 -18.979 1.00 83.88 83 PRO A CA 1
ATOM 702 C C . PRO A 1 83 ? 10.967 8.143 -18.897 1.00 83.88 83 PRO A C 1
ATOM 704 O O . PRO A 1 83 ? 11.100 9.118 -18.151 1.00 83.88 83 PRO A O 1
ATOM 707 N N . VAL A 1 84 ? 11.943 7.725 -19.697 1.00 82.56 84 VAL A N 1
ATOM 708 C CA . VAL A 1 84 ? 13.192 8.482 -19.841 1.00 82.56 84 VAL A CA 1
ATOM 709 C C . VAL A 1 84 ? 12.873 9.885 -20.371 1.00 82.56 84 VAL A C 1
ATOM 711 O O . VAL A 1 84 ? 12.137 10.035 -21.343 1.00 82.56 84 VAL A O 1
ATOM 714 N N . GLY A 1 85 ? 13.415 10.918 -19.720 1.00 72.69 85 GLY A N 1
ATOM 715 C CA . GLY A 1 85 ? 13.164 12.327 -20.055 1.00 72.69 85 GLY A CA 1
ATOM 716 C C . GLY A 1 85 ? 12.038 12.991 -19.254 1.00 72.69 85 GLY A C 1
ATOM 717 O O . GLY A 1 85 ? 11.944 14.217 -19.254 1.00 72.69 85 GLY A O 1
ATOM 718 N N . GLU A 1 86 ? 11.234 12.228 -18.506 1.00 69.81 86 GLU A N 1
ATOM 719 C CA . GLU A 1 86 ? 10.354 12.788 -17.478 1.00 69.81 86 GLU A CA 1
ATOM 720 C C . GLU A 1 86 ? 11.096 12.864 -16.137 1.00 69.81 86 GLU A C 1
ATOM 722 O O . GLU A 1 86 ? 10.971 11.992 -15.277 1.00 69.81 86 GLU A O 1
ATOM 727 N N . GLU A 1 87 ? 11.830 13.957 -15.912 1.00 56.97 87 GLU A N 1
ATOM 728 C CA . GLU A 1 87 ? 12.281 14.338 -14.567 1.00 56.97 87 GLU A CA 1
ATOM 729 C C . GLU A 1 87 ? 11.125 14.961 -13.787 1.00 56.97 87 GLU A C 1
ATOM 731 O O . GLU A 1 87 ? 11.126 16.127 -13.388 1.00 56.97 87 GLU A O 1
ATOM 736 N N . ARG A 1 88 ? 10.062 14.182 -13.583 1.00 55.84 88 ARG A N 1
ATOM 737 C CA . ARG A 1 88 ? 9.073 14.566 -12.585 1.00 55.84 88 ARG A CA 1
ATOM 738 C C . ARG A 1 88 ? 9.799 14.614 -11.248 1.00 55.84 88 ARG A C 1
ATOM 740 O O . ARG A 1 88 ? 10.529 13.683 -10.902 1.00 55.84 88 ARG A O 1
ATOM 747 N N . SER A 1 89 ? 9.551 15.672 -10.475 1.00 48.16 89 SER A N 1
ATOM 748 C CA . SER A 1 89 ? 9.802 15.687 -9.038 1.00 48.16 89 SER A CA 1
ATOM 749 C C . SER A 1 89 ? 8.961 14.575 -8.419 1.00 48.16 89 SER A C 1
ATOM 751 O O . SER A 1 89 ? 7.834 14.764 -7.966 1.00 48.16 89 SER A O 1
ATOM 753 N N . SER A 1 90 ? 9.483 13.355 -8.493 1.00 43.62 90 SER A N 1
ATOM 754 C CA . SER A 1 90 ? 8.899 12.201 -7.850 1.00 43.62 90 SER A CA 1
ATOM 755 C C . SER A 1 90 ? 8.801 12.572 -6.378 1.00 43.62 90 SER A C 1
ATOM 757 O O . SER A 1 90 ? 9.842 12.849 -5.773 1.00 43.62 90 SER A O 1
ATOM 759 N N . PRO A 1 91 ? 7.597 12.642 -5.778 1.00 47.84 91 PRO A N 1
ATOM 760 C CA . PRO A 1 91 ? 7.527 12.781 -4.335 1.00 47.84 91 PRO A CA 1
ATOM 761 C C . PRO A 1 91 ? 8.315 11.606 -3.774 1.00 47.84 91 PRO A C 1
ATOM 763 O O . PRO A 1 91 ? 8.013 10.483 -4.176 1.00 47.84 91 PRO A O 1
ATOM 766 N N . ARG A 1 92 ? 9.347 11.880 -2.956 1.00 49.09 92 ARG A N 1
ATOM 767 C CA . ARG A 1 92 ? 10.233 10.876 -2.340 1.00 49.09 92 ARG A CA 1
ATOM 768 C C . ARG A 1 92 ? 9.408 9.628 -2.025 1.00 49.09 92 ARG A C 1
ATOM 770 O O . ARG A 1 92 ? 8.379 9.686 -1.352 1.00 49.09 92 ARG A O 1
ATOM 777 N N . THR A 1 93 ? 9.710 8.578 -2.774 1.00 54.09 93 THR A N 1
ATOM 778 C CA . THR A 1 93 ? 8.767 7.514 -3.072 1.00 54.09 93 THR A CA 1
ATOM 779 C C . THR A 1 93 ? 8.932 6.366 -2.088 1.00 54.09 93 THR A C 1
ATOM 781 O O . THR A 1 93 ? 9.535 5.370 -2.448 1.00 54.09 93 THR A O 1
ATOM 784 N N . SER A 1 94 ? 8.370 6.514 -0.892 1.00 55.72 94 SER A N 1
ATOM 785 C CA . SER A 1 94 ? 8.272 5.567 0.234 1.00 55.72 94 SER A CA 1
ATOM 786 C C . SER A 1 94 ? 9.269 4.413 0.346 1.00 55.72 94 SER A C 1
ATOM 788 O O . SER A 1 94 ? 9.266 3.518 -0.502 1.00 55.72 94 SER A O 1
ATOM 790 N N . VAL A 1 95 ? 9.944 4.338 1.494 1.00 66.88 95 VAL A N 1
ATOM 791 C CA . VAL A 1 95 ? 10.809 3.237 1.926 1.00 66.88 95 VAL A CA 1
ATOM 792 C C . VAL A 1 95 ? 10.193 1.886 1.562 1.00 66.88 95 VAL A C 1
ATOM 794 O O . VAL A 1 95 ? 8.991 1.640 1.770 1.00 66.88 95 VAL A O 1
ATOM 797 N N . SER A 1 96 ? 11.031 1.011 1.002 1.00 69.25 96 SER A N 1
ATOM 798 C CA . SER A 1 96 ? 10.681 -0.386 0.758 1.00 69.25 96 SER A CA 1
ATOM 799 C C . SER A 1 96 ? 10.137 -1.017 2.042 1.00 69.25 96 SER A C 1
ATOM 801 O O . SER A 1 96 ? 10.634 -0.769 3.141 1.00 69.25 96 SER A O 1
ATOM 803 N N . LEU A 1 97 ? 9.078 -1.810 1.920 1.00 76.56 97 LEU A N 1
ATOM 804 C CA . LEU A 1 97 ? 8.557 -2.577 3.041 1.00 76.56 97 LEU A CA 1
ATOM 805 C C . LEU A 1 97 ? 9.418 -3.833 3.185 1.00 76.56 97 LEU A C 1
ATOM 807 O O . LEU A 1 97 ? 9.236 -4.794 2.431 1.00 76.56 97 LEU A O 1
ATOM 811 N N . SER A 1 98 ? 10.350 -3.801 4.141 1.00 79.19 98 SER A N 1
ATOM 812 C CA . SER A 1 98 ? 11.197 -4.947 4.472 1.00 79.19 98 SER A CA 1
ATOM 813 C C . SER A 1 98 ? 10.351 -6.144 4.918 1.00 79.19 98 SER A C 1
ATOM 815 O O . SER A 1 98 ? 9.212 -5.995 5.371 1.00 79.19 98 SER A O 1
ATOM 817 N N . ASP A 1 99 ? 10.904 -7.351 4.794 1.00 80.81 99 ASP A N 1
ATOM 818 C CA . ASP A 1 99 ? 10.222 -8.564 5.255 1.00 80.81 99 ASP A CA 1
ATOM 819 C C . ASP A 1 99 ? 9.979 -8.541 6.773 1.00 80.81 99 ASP A C 1
ATOM 821 O O . ASP A 1 99 ? 8.929 -8.989 7.230 1.00 80.81 99 ASP A O 1
ATOM 825 N N . GLU A 1 100 ? 10.900 -7.950 7.540 1.00 82.50 100 GLU A N 1
ATOM 826 C CA . GLU A 1 100 ? 10.757 -7.758 8.985 1.00 82.50 100 GLU A CA 1
ATOM 827 C C . GLU A 1 100 ? 9.600 -6.807 9.322 1.00 82.50 100 GLU A C 1
ATOM 829 O O . GLU A 1 100 ? 8.742 -7.142 10.142 1.00 82.50 100 GLU A O 1
ATOM 834 N N . ASP A 1 101 ? 9.526 -5.652 8.653 1.00 79.88 101 ASP A N 1
ATOM 835 C CA . ASP A 1 101 ? 8.452 -4.679 8.870 1.00 79.88 101 ASP A CA 1
ATOM 836 C C . ASP A 1 101 ? 7.099 -5.239 8.423 1.00 79.88 101 ASP A C 1
ATOM 838 O O . ASP A 1 101 ? 6.090 -5.046 9.101 1.00 79.88 101 ASP A O 1
ATOM 842 N N . ARG A 1 102 ? 7.063 -5.986 7.311 1.00 83.50 102 ARG A N 1
ATOM 843 C CA . ARG A 1 102 ? 5.843 -6.655 6.841 1.00 83.50 102 ARG A CA 1
ATOM 844 C C . ARG A 1 102 ? 5.306 -7.619 7.892 1.00 83.50 102 ARG A C 1
ATOM 846 O O . ARG A 1 102 ? 4.108 -7.610 8.164 1.00 83.50 102 ARG A O 1
ATOM 853 N N . GLU A 1 103 ? 6.181 -8.441 8.461 1.00 84.88 103 GLU A N 1
ATOM 854 C CA . GLU A 1 103 ? 5.812 -9.438 9.461 1.00 84.88 103 GLU A CA 1
ATOM 855 C C . GLU A 1 103 ? 5.359 -8.787 10.776 1.00 84.88 103 GLU A C 1
ATOM 857 O O . GLU A 1 103 ? 4.370 -9.223 11.369 1.00 84.88 103 GLU A O 1
ATOM 862 N N . ARG A 1 104 ? 6.017 -7.699 11.205 1.00 81.31 104 ARG A N 1
ATOM 863 C CA . ARG A 1 104 ? 5.567 -6.890 12.350 1.00 81.31 104 ARG A CA 1
ATOM 864 C C . ARG A 1 104 ? 4.145 -6.377 12.140 1.00 81.31 104 ARG A C 1
ATOM 866 O O . ARG A 1 104 ? 3.271 -6.667 12.957 1.00 81.31 104 ARG A O 1
ATOM 873 N N . VAL A 1 105 ? 3.890 -5.696 11.019 1.00 78.06 105 VAL A N 1
ATOM 874 C CA . VAL A 1 105 ? 2.559 -5.146 10.714 1.00 78.06 105 VAL A CA 1
ATOM 875 C C . VAL A 1 105 ? 1.520 -6.261 10.616 1.00 78.06 105 VAL A C 1
ATOM 877 O O . VAL A 1 105 ? 0.408 -6.121 11.123 1.00 78.06 105 VAL A O 1
ATOM 880 N N . PHE A 1 106 ? 1.872 -7.385 9.989 1.00 84.69 106 PHE A N 1
ATOM 881 C CA . PHE A 1 106 ? 0.970 -8.522 9.858 1.00 84.69 106 PHE A CA 1
ATOM 882 C C . PHE A 1 106 ? 0.545 -9.073 11.224 1.00 84.69 106 PHE A C 1
ATOM 884 O O . PHE A 1 106 ? -0.650 -9.270 11.451 1.00 84.69 106 PHE A O 1
ATOM 891 N N . ARG A 1 107 ? 1.483 -9.257 12.162 1.00 83.06 107 ARG A N 1
ATOM 892 C CA . ARG A 1 107 ? 1.171 -9.723 13.524 1.00 83.06 107 ARG A CA 1
ATOM 893 C C . ARG A 1 107 ? 0.267 -8.762 14.287 1.00 83.06 107 ARG A C 1
ATOM 895 O O . ARG A 1 107 ? -0.680 -9.208 14.930 1.00 83.06 107 ARG A O 1
ATOM 902 N N . LEU A 1 108 ? 0.516 -7.463 14.179 1.00 76.25 108 LEU A N 1
ATOM 903 C CA . LEU A 1 108 ? -0.298 -6.440 14.838 1.00 76.25 108 LEU A CA 1
ATOM 904 C C . LEU A 1 108 ? -1.716 -6.402 14.288 1.00 76.25 108 LEU A C 1
ATOM 906 O O . LEU A 1 108 ? -2.682 -6.420 15.051 1.00 76.25 108 LEU A O 1
ATOM 910 N N . LEU A 1 109 ? -1.843 -6.444 12.961 1.00 79.12 109 LEU A N 1
ATOM 911 C CA . LEU A 1 109 ? -3.134 -6.514 12.292 1.00 79.12 109 LEU A CA 1
ATOM 912 C C . LEU A 1 109 ? -3.909 -7.764 12.736 1.00 79.12 109 LEU A C 1
ATOM 914 O O . LEU A 1 109 ? -5.091 -7.670 13.049 1.00 79.12 109 LEU A O 1
ATOM 918 N N . GLN A 1 110 ? -3.244 -8.920 12.826 1.00 83.88 110 GLN A N 1
ATOM 919 C CA . GLN A 1 110 ? -3.848 -10.165 13.315 1.00 83.88 110 GLN A CA 1
ATOM 920 C C . GLN A 1 110 ? -4.289 -10.076 14.781 1.00 83.88 110 GLN A C 1
ATOM 922 O O . GLN A 1 110 ? -5.343 -10.606 15.127 1.00 83.88 110 GLN A O 1
ATOM 927 N N . GLY A 1 111 ? -3.514 -9.405 15.638 1.00 80.00 111 GLY A N 1
ATOM 928 C CA . GLY A 1 111 ? -3.895 -9.131 17.024 1.00 80.00 111 GLY A CA 1
ATOM 929 C C . GLY A 1 111 ? -5.160 -8.277 17.102 1.00 80.00 111 GLY A C 1
ATOM 930 O O . GLY A 1 111 ? -6.129 -8.671 17.751 1.00 80.00 111 GLY A O 1
ATOM 931 N N . PHE A 1 112 ? -5.195 -7.167 16.360 1.00 75.50 112 PHE A N 1
ATOM 932 C CA . PHE A 1 112 ? -6.366 -6.295 16.302 1.00 75.50 112 PHE A CA 1
ATOM 933 C C . PHE A 1 112 ? -7.602 -7.025 15.769 1.00 75.50 112 PHE A C 1
ATOM 935 O O . PHE A 1 112 ? -8.665 -6.950 16.380 1.00 75.50 112 PHE A O 1
ATOM 942 N N . MET A 1 113 ? -7.457 -7.801 14.690 1.00 82.25 113 MET A N 1
ATOM 943 C CA . MET 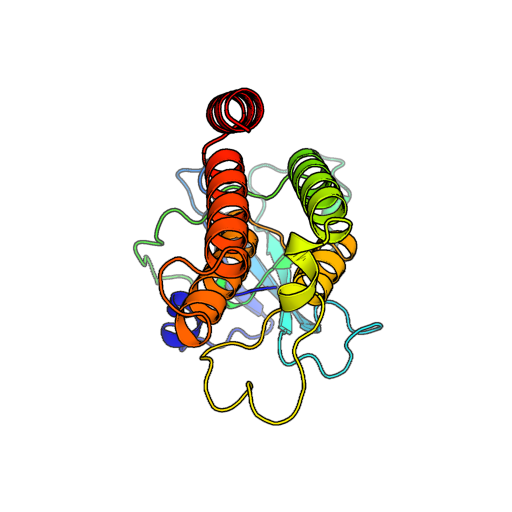A 1 113 ? -8.545 -8.571 14.072 1.00 82.25 113 MET A CA 1
ATOM 944 C C . MET A 1 113 ? -9.219 -9.580 15.016 1.00 82.25 113 MET A C 1
ATOM 946 O O . MET A 1 113 ? -10.343 -9.991 14.744 1.00 82.25 113 MET A O 1
ATOM 950 N N . ARG A 1 114 ? -8.561 -9.990 16.108 1.00 82.50 114 ARG A N 1
ATOM 951 C CA . ARG A 1 114 ? -9.136 -10.891 17.125 1.00 82.50 114 ARG A CA 1
ATOM 952 C C . ARG A 1 114 ? -9.942 -10.165 18.203 1.00 82.50 114 ARG A C 1
ATOM 954 O O . ARG A 1 114 ? -10.584 -10.825 19.014 1.00 82.50 114 ARG A O 1
ATOM 961 N N . SER A 1 115 ? -9.887 -8.838 18.244 1.00 77.44 115 SER A N 1
ATOM 962 C CA . SER A 1 115 ? -10.656 -8.032 19.190 1.00 77.44 115 SER A CA 1
ATOM 963 C C . SER A 1 115 ? -12.093 -7.821 18.708 1.00 77.44 115 SER A C 1
ATOM 965 O O . SER A 1 115 ? -12.354 -7.747 17.507 1.00 77.44 115 SER A O 1
ATOM 967 N N . GLU A 1 116 ? -13.029 -7.633 19.641 1.00 72.31 116 GLU A N 1
ATOM 968 C CA . GLU A 1 116 ? -14.415 -7.256 19.311 1.00 72.31 116 GLU A CA 1
ATOM 969 C C . GLU A 1 116 ? -14.487 -5.922 18.549 1.00 72.31 116 GLU A C 1
ATOM 971 O O . GLU A 1 116 ? -15.380 -5.704 17.733 1.00 72.31 116 GLU A O 1
ATOM 976 N N . ALA A 1 117 ? -13.509 -5.041 18.768 1.00 66.88 117 ALA A N 1
ATOM 977 C CA . ALA A 1 117 ? -13.403 -3.753 18.096 1.00 66.88 117 ALA A CA 1
ATOM 978 C C . ALA A 1 117 ? -13.148 -3.862 16.584 1.00 66.88 117 ALA A C 1
ATOM 980 O O . ALA A 1 117 ? -13.439 -2.917 15.849 1.00 66.88 117 ALA A O 1
ATOM 981 N N . ALA A 1 118 ? -12.612 -4.991 16.111 1.00 74.12 118 ALA A N 1
ATOM 982 C CA . ALA A 1 118 ? -12.316 -5.194 14.700 1.00 74.12 118 ALA A CA 1
ATOM 983 C C . ALA A 1 118 ? -13.515 -5.671 13.877 1.00 74.12 118 ALA A C 1
ATOM 985 O O . ALA A 1 118 ? -13.468 -5.540 12.654 1.00 74.12 118 ALA A O 1
ATOM 986 N N . GLU A 1 119 ? -14.574 -6.183 14.518 1.00 76.75 119 GLU A N 1
ATOM 987 C CA . GLU A 1 119 ? -15.772 -6.746 13.872 1.00 76.75 119 GLU A CA 1
ATOM 988 C C . GLU A 1 119 ? -16.295 -5.912 12.684 1.00 76.75 119 GLU A C 1
ATOM 990 O O . GLU A 1 119 ? -16.412 -6.474 11.592 1.00 76.75 119 GLU A O 1
ATOM 995 N N . PRO A 1 120 ? -16.452 -4.576 12.793 1.00 71.19 120 PRO A N 1
ATOM 996 C CA . PRO A 1 120 ? -16.992 -3.747 11.709 1.00 71.19 120 PRO A CA 1
ATOM 997 C C . PRO A 1 120 ? -16.068 -3.631 10.493 1.00 71.19 120 PRO A C 1
ATOM 999 O O . PRO A 1 120 ? -16.475 -3.164 9.433 1.00 71.19 120 PRO A O 1
ATOM 1002 N N . PHE A 1 121 ? -14.798 -3.991 10.658 1.00 74.38 121 PHE A N 1
ATOM 1003 C CA . PHE A 1 121 ? -13.752 -3.832 9.658 1.00 74.38 121 PHE A CA 1
ATOM 1004 C C . PHE A 1 121 ? -13.313 -5.174 9.062 1.00 74.38 121 PHE A C 1
ATOM 1006 O O . PHE A 1 121 ? -12.497 -5.188 8.136 1.00 74.38 121 PHE A O 1
ATOM 1013 N N . LEU A 1 122 ? -13.818 -6.306 9.570 1.00 75.94 122 LEU A N 1
ATOM 1014 C CA . LEU A 1 122 ? -13.402 -7.641 9.131 1.00 75.94 122 LEU A CA 1
ATOM 1015 C C . LEU A 1 122 ? -13.820 -7.937 7.692 1.00 75.94 122 LEU A C 1
ATOM 1017 O O . LEU A 1 122 ? -13.036 -8.531 6.952 1.00 75.94 122 LEU A O 1
ATOM 1021 N N . ALA A 1 123 ? -15.002 -7.504 7.262 1.00 73.19 123 ALA A N 1
ATOM 1022 C CA . ALA A 1 123 ? -15.520 -7.754 5.921 1.00 73.19 123 ALA A CA 1
ATOM 1023 C C . ALA A 1 123 ? -16.163 -6.495 5.333 1.00 73.19 123 ALA A C 1
ATOM 1025 O O . ALA A 1 123 ? -16.745 -5.686 6.046 1.00 73.19 123 ALA A O 1
ATOM 1026 N N . CYS A 1 124 ? -16.048 -6.330 4.015 1.00 64.19 124 CYS A N 1
ATOM 1027 C CA . CYS A 1 124 ? -16.780 -5.301 3.287 1.00 64.19 124 CYS A CA 1
ATOM 1028 C C . CYS A 1 124 ? -18.097 -5.921 2.801 1.00 64.19 124 CYS A C 1
ATOM 1030 O O . CYS A 1 124 ? -18.075 -6.758 1.898 1.00 64.19 124 CYS A O 1
ATOM 1032 N N . GLU A 1 125 ? -19.227 -5.574 3.421 1.00 58.50 125 GLU A N 1
ATOM 1033 C CA . GLU A 1 125 ? -20.535 -6.082 2.989 1.00 58.50 125 GLU A CA 1
ATOM 1034 C C . GLU A 1 125 ? -20.908 -5.535 1.597 1.00 58.50 125 GLU A C 1
ATOM 1036 O O . GLU A 1 125 ? -20.687 -4.362 1.279 1.00 58.50 125 GLU A O 1
ATOM 1041 N N . GLN A 1 126 ? -21.404 -6.421 0.728 1.00 53.53 126 GLN A N 1
ATOM 1042 C CA . GLN A 1 126 ? -21.305 -6.283 -0.731 1.00 53.53 126 GLN A CA 1
ATOM 1043 C C . GLN A 1 126 ? -22.273 -5.297 -1.410 1.00 53.53 126 GLN A C 1
ATOM 1045 O O . GLN A 1 126 ? -21.969 -4.855 -2.512 1.00 53.53 126 GLN A O 1
ATOM 1050 N N . ASP A 1 127 ? -23.372 -4.865 -0.783 1.00 48.19 127 ASP A N 1
ATOM 1051 C CA . ASP A 1 127 ? -24.480 -4.324 -1.599 1.00 48.19 127 ASP A CA 1
ATOM 1052 C C . ASP A 1 127 ? -24.835 -2.840 -1.389 1.00 48.19 127 ASP A C 1
ATOM 1054 O O . ASP A 1 127 ? -25.379 -2.210 -2.294 1.00 48.19 127 ASP A O 1
ATOM 1058 N N . ALA A 1 128 ? -24.484 -2.218 -0.255 1.00 49.09 128 ALA A N 1
ATOM 1059 C CA . ALA A 1 128 ? -24.822 -0.804 0.013 1.00 49.09 128 ALA A CA 1
ATOM 1060 C C . ALA A 1 128 ? -23.608 0.122 0.222 1.00 49.09 128 ALA A C 1
ATOM 1062 O O . ALA A 1 128 ? -23.724 1.347 0.129 1.00 49.09 128 ALA A O 1
ATOM 1063 N N . VAL A 1 129 ? -22.438 -0.452 0.509 1.00 49.62 129 VAL A N 1
ATOM 1064 C CA . VAL A 1 129 ? -21.223 0.285 0.895 1.00 49.62 129 VAL A CA 1
ATOM 1065 C C . VAL A 1 129 ? -20.447 0.769 -0.338 1.00 49.62 129 VAL A C 1
ATOM 1067 O O . VAL A 1 129 ? -19.974 1.903 -0.361 1.00 49.62 129 VAL A O 1
ATOM 1070 N N . TRP A 1 130 ? -20.413 -0.023 -1.413 1.00 48.62 130 TRP A N 1
ATOM 1071 C CA . TRP A 1 130 ? -19.599 0.200 -2.623 1.00 48.62 130 TRP A CA 1
ATOM 1072 C C . TRP A 1 130 ? -19.942 1.483 -3.390 1.00 48.62 130 TRP A C 1
ATOM 1074 O O . TRP A 1 130 ? -19.084 2.027 -4.074 1.00 48.62 130 TRP A O 1
ATOM 1084 N N . SER A 1 131 ? -21.167 2.000 -3.252 1.00 53.16 131 SER A N 1
ATOM 1085 C CA . SER A 1 131 ? -21.606 3.263 -3.868 1.00 53.16 131 SER A CA 1
ATOM 1086 C C . SER A 1 131 ? -21.348 4.503 -3.001 1.00 53.16 131 SER A C 1
ATOM 1088 O O . SER A 1 131 ? -21.557 5.626 -3.456 1.00 53.16 131 SER A O 1
ATOM 1090 N N . ARG A 1 132 ? -20.909 4.316 -1.751 1.00 56.25 132 ARG A N 1
ATOM 1091 C CA . ARG A 1 132 ? -20.758 5.377 -0.743 1.00 56.25 132 ARG A CA 1
ATOM 1092 C C . ARG A 1 132 ? -19.313 5.582 -0.281 1.00 56.25 132 ARG A C 1
ATOM 1094 O O . ARG A 1 132 ? -19.008 6.661 0.224 1.00 56.25 132 ARG A O 1
ATOM 1101 N N . VAL A 1 133 ? -18.424 4.602 -0.479 1.00 56.25 133 VAL A N 1
ATOM 1102 C CA . VAL A 1 133 ? -16.978 4.766 -0.248 1.00 56.25 133 VAL A CA 1
ATOM 1103 C C . VAL A 1 133 ? -16.189 4.895 -1.546 1.00 56.25 133 VAL A C 1
ATOM 1105 O O . VAL A 1 133 ? -16.451 4.163 -2.496 1.00 56.25 133 VAL A O 1
ATOM 1108 N N . PRO A 1 134 ? -15.156 5.755 -1.579 1.00 54.44 134 PRO A N 1
ATOM 1109 C CA . PRO A 1 134 ? -14.270 5.871 -2.735 1.00 54.44 134 PRO A CA 1
ATOM 1110 C C . PRO A 1 134 ? -13.473 4.594 -3.041 1.00 54.44 134 PRO A C 1
ATOM 1112 O O . PRO A 1 134 ? -13.064 4.401 -4.182 1.00 54.44 134 PRO A O 1
ATOM 1115 N N . LEU A 1 135 ? -13.200 3.755 -2.029 1.00 62.84 135 LEU A N 1
ATOM 1116 C CA . LEU A 1 135 ? -12.440 2.513 -2.186 1.00 62.84 135 LEU A CA 1
ATOM 1117 C C . LEU A 1 135 ? -12.853 1.473 -1.121 1.00 62.84 135 LEU A C 1
ATOM 1119 O O . LEU A 1 135 ? -12.543 1.668 0.054 1.00 62.84 135 LEU A O 1
ATOM 1123 N N . PRO A 1 136 ? -13.537 0.381 -1.493 1.00 65.06 136 PRO A N 1
ATOM 1124 C CA . PRO A 1 136 ? -13.956 -0.671 -0.568 1.00 65.06 136 PRO A CA 1
ATOM 1125 C C . PRO A 1 136 ? -12.743 -1.490 -0.104 1.00 65.06 136 PRO A C 1
ATOM 1127 O O . PRO A 1 136 ? -12.068 -2.148 -0.897 1.00 65.06 136 PRO A O 1
ATOM 1130 N N . LEU A 1 137 ? -12.444 -1.415 1.194 1.00 74.94 137 LEU A N 1
ATOM 1131 C CA . LEU A 1 137 ? -11.323 -2.086 1.856 1.00 74.94 137 LEU A CA 1
ATOM 1132 C C . LEU A 1 137 ? -11.767 -2.619 3.219 1.00 74.94 137 LEU A C 1
ATOM 1134 O O . LEU A 1 137 ? -12.561 -1.984 3.909 1.00 74.94 137 LEU A O 1
ATOM 1138 N N . SER A 1 138 ? -11.216 -3.767 3.607 1.00 79.44 138 SER A N 1
ATOM 1139 C CA . SER A 1 138 ? -11.422 -4.416 4.904 1.00 79.44 138 SER A CA 1
ATOM 1140 C C . SER 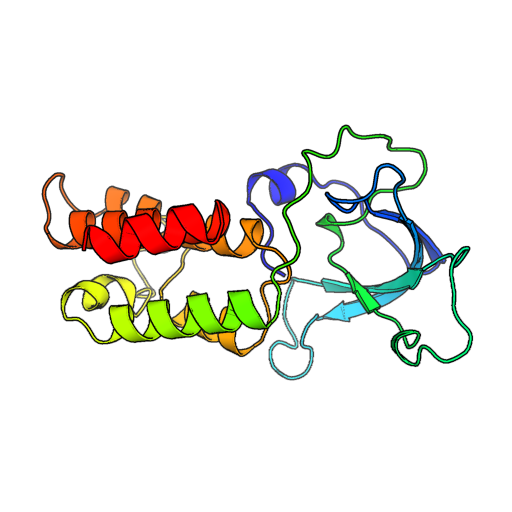A 1 138 ? -10.086 -4.889 5.479 1.00 79.44 138 SER A C 1
ATOM 1142 O O . SER A 1 138 ? -9.110 -5.084 4.744 1.00 79.44 138 SER A O 1
ATOM 1144 N N . LEU A 1 139 ? -10.047 -5.152 6.786 1.00 80.56 139 LEU A N 1
ATOM 1145 C CA . LEU A 1 139 ? -8.899 -5.777 7.446 1.00 80.56 139 LEU A CA 1
ATOM 1146 C C . LEU A 1 139 ? -8.578 -7.141 6.835 1.00 80.56 139 LEU A C 1
ATOM 1148 O O . LEU A 1 139 ? -7.407 -7.456 6.659 1.00 80.56 139 LEU A O 1
ATOM 1152 N N . SER A 1 140 ? -9.587 -7.931 6.445 1.00 82.44 140 SER A N 1
ATOM 1153 C CA . SER A 1 140 ? -9.360 -9.208 5.752 1.00 82.44 140 SER A CA 1
ATOM 1154 C C . SER A 1 140 ? -8.634 -9.034 4.417 1.00 82.44 140 SER A C 1
ATOM 1156 O O . SER A 1 140 ? -7.710 -9.795 4.123 1.00 82.44 140 SER A O 1
ATOM 1158 N N . VAL A 1 141 ? -8.990 -8.013 3.630 1.00 83.31 141 VAL A N 1
ATOM 1159 C CA . VAL A 1 141 ? -8.319 -7.712 2.358 1.00 83.31 141 VAL A CA 1
ATOM 1160 C C . VAL A 1 141 ? -6.877 -7.274 2.603 1.00 83.31 141 VAL A C 1
ATOM 1162 O O . VAL A 1 141 ? -5.967 -7.814 1.971 1.00 83.31 141 VAL A O 1
ATOM 1165 N N . ILE A 1 142 ? -6.649 -6.345 3.535 1.00 83.75 142 ILE A N 1
ATOM 1166 C CA . ILE A 1 142 ? -5.304 -5.845 3.863 1.00 83.75 142 ILE A CA 1
ATOM 1167 C C . ILE A 1 142 ? -4.428 -6.978 4.419 1.00 83.75 142 ILE A C 1
ATOM 1169 O O . ILE A 1 142 ? -3.286 -7.147 3.994 1.00 83.75 142 ILE A O 1
ATOM 1173 N N . SER A 1 143 ? -4.981 -7.817 5.294 1.00 86.62 143 SER A N 1
ATOM 1174 C CA . SER A 1 143 ? -4.308 -8.988 5.861 1.00 86.62 143 SER A CA 1
ATOM 1175 C C . SER A 1 143 ? -3.928 -10.004 4.782 1.00 86.62 143 SER A C 1
ATOM 1177 O O . SER A 1 143 ? -2.777 -10.435 4.703 1.00 86.62 143 SER A O 1
ATOM 1179 N N . SER A 1 144 ? -4.853 -10.321 3.867 1.00 84.00 144 SER A N 1
ATOM 1180 C CA . SER A 1 144 ? -4.571 -11.205 2.730 1.00 84.00 144 SER A CA 1
ATOM 1181 C C . SER A 1 144 ? -3.478 -10.635 1.818 1.00 84.00 144 SER A C 1
ATOM 1183 O O . SER A 1 144 ? -2.589 -11.367 1.381 1.00 84.00 144 SER A O 1
ATOM 1185 N N . ARG A 1 145 ? -3.500 -9.320 1.561 1.00 85.12 145 ARG A N 1
ATOM 1186 C CA . ARG A 1 145 ? -2.478 -8.619 0.769 1.00 85.12 145 ARG A CA 1
ATOM 1187 C C . ARG A 1 145 ? -1.106 -8.642 1.443 1.00 85.12 145 ARG A C 1
ATOM 1189 O O . ARG A 1 145 ? -0.112 -8.867 0.756 1.00 85.12 145 ARG A O 1
ATOM 1196 N N . LEU A 1 146 ? -1.034 -8.458 2.761 1.00 85.31 146 LEU A N 1
ATOM 1197 C CA . LEU A 1 146 ? 0.211 -8.594 3.525 1.00 85.31 146 LEU A CA 1
ATOM 1198 C C . LEU A 1 146 ? 0.770 -10.017 3.434 1.00 85.31 146 LEU A C 1
ATOM 1200 O O . LEU A 1 146 ? 1.931 -10.181 3.061 1.00 85.31 146 LEU A O 1
ATOM 1204 N N . ALA A 1 147 ? -0.063 -11.034 3.677 1.00 84.12 147 ALA A N 1
ATOM 1205 C CA . ALA A 1 147 ? 0.340 -12.441 3.598 1.00 84.12 147 ALA A CA 1
ATOM 1206 C C . ALA A 1 147 ? 0.861 -12.826 2.201 1.00 84.12 147 ALA A C 1
ATOM 1208 O O . ALA A 1 147 ? 1.827 -13.575 2.074 1.00 84.12 147 ALA A O 1
ATOM 1209 N N . LYS A 1 148 ? 0.266 -12.260 1.144 1.00 79.75 148 LYS A N 1
ATOM 1210 C CA . LYS A 1 148 ? 0.674 -12.462 -0.257 1.00 79.75 148 LYS A CA 1
ATOM 1211 C C . LYS A 1 148 ? 1.777 -11.504 -0.725 1.00 79.75 148 LYS A C 1
ATOM 1213 O O . LYS A 1 148 ? 2.028 -11.410 -1.919 1.00 79.75 148 LYS A O 1
ATOM 1218 N N . ARG A 1 149 ? 2.429 -10.769 0.186 1.00 79.62 149 ARG A N 1
ATOM 1219 C CA . ARG A 1 149 ? 3.520 -9.819 -0.123 1.00 79.62 149 ARG A CA 1
ATOM 1220 C C . ARG A 1 149 ? 3.138 -8.756 -1.166 1.00 79.62 149 ARG A C 1
ATOM 1222 O O . ARG A 1 149 ? 3.979 -8.237 -1.893 1.00 79.62 149 ARG A O 1
ATOM 1229 N N . PHE A 1 150 ? 1.859 -8.396 -1.221 1.00 76.88 150 PHE A N 1
ATOM 1230 C CA . PHE A 1 150 ? 1.307 -7.505 -2.241 1.00 76.88 150 PHE A CA 1
ATOM 1231 C C . PHE A 1 150 ? 1.738 -6.037 -2.056 1.00 76.88 150 PHE A C 1
ATOM 1233 O O . PHE A 1 150 ? 1.718 -5.252 -3.012 1.00 76.88 150 PHE A O 1
ATOM 1240 N N . TYR A 1 151 ? 2.130 -5.663 -0.833 1.00 78.38 151 TYR A N 1
ATOM 1241 C CA . TYR A 1 151 ? 2.709 -4.362 -0.503 1.00 78.38 151 TYR A CA 1
ATOM 1242 C C . TYR A 1 151 ? 4.238 -4.428 -0.573 1.00 78.38 151 TYR A C 1
ATOM 1244 O O . TYR A 1 151 ? 4.884 -5.011 0.297 1.00 78.38 151 TYR A O 1
ATOM 1252 N N . ARG A 1 152 ? 4.820 -3.781 -1.588 1.00 71.88 152 ARG A N 1
ATOM 1253 C CA . ARG A 1 152 ? 6.278 -3.602 -1.702 1.00 71.88 152 ARG A CA 1
ATOM 1254 C C . ARG A 1 152 ? 6.785 -2.384 -0.926 1.00 71.88 152 ARG A C 1
ATOM 1256 O O . ARG A 1 152 ? 7.964 -2.315 -0.618 1.00 71.88 152 ARG A O 1
ATOM 1263 N N . ARG A 1 153 ? 5.918 -1.415 -0.611 1.00 73.94 153 ARG A N 1
ATOM 1264 C CA . ARG A 1 153 ? 6.313 -0.143 0.015 1.00 73.94 153 ARG A CA 1
ATOM 1265 C C . ARG A 1 153 ? 5.421 0.253 1.179 1.00 73.94 153 ARG A C 1
ATOM 1267 O O . ARG A 1 153 ? 4.208 0.027 1.128 1.00 73.94 153 ARG A O 1
ATOM 1274 N N . LYS A 1 154 ? 6.008 0.924 2.176 1.00 75.69 154 LYS A N 1
ATOM 1275 C CA . LYS A 1 154 ? 5.301 1.365 3.390 1.00 75.69 154 LYS A CA 1
ATOM 1276 C C . LYS A 1 154 ? 4.107 2.275 3.079 1.00 75.69 154 LYS A C 1
ATOM 1278 O O . LYS A 1 154 ? 3.026 2.055 3.613 1.00 75.69 154 LYS A O 1
ATOM 1283 N N . LEU A 1 155 ? 4.236 3.223 2.141 1.00 73.38 155 LEU A N 1
ATOM 1284 C CA . LEU A 1 155 ? 3.118 4.119 1.795 1.00 73.38 155 LEU A CA 1
ATOM 1285 C C . LEU A 1 155 ? 1.945 3.415 1.104 1.00 73.38 155 LEU A C 1
ATOM 1287 O O . LEU A 1 155 ? 0.824 3.901 1.207 1.00 73.38 155 LEU A O 1
ATOM 1291 N N . ALA A 1 156 ? 2.171 2.308 0.391 1.00 75.62 156 ALA A N 1
ATOM 1292 C CA . ALA A 1 156 ? 1.077 1.568 -0.240 1.00 75.62 156 ALA A CA 1
ATOM 1293 C C . ALA A 1 156 ? 0.192 0.896 0.820 1.00 75.62 156 ALA A C 1
ATOM 1295 O O . ALA A 1 156 ? -1.032 0.949 0.736 1.00 75.62 156 ALA A O 1
ATOM 1296 N N . LEU A 1 157 ? 0.829 0.326 1.844 1.00 78.75 157 LEU A N 1
ATOM 1297 C CA . LEU A 1 157 ? 0.159 -0.234 3.013 1.00 78.75 157 LEU A CA 1
ATOM 1298 C C . LEU A 1 157 ? -0.541 0.859 3.831 1.00 78.75 157 LEU A C 1
ATOM 1300 O O . LEU A 1 157 ? -1.727 0.742 4.132 1.00 78.75 157 LEU A O 1
ATOM 1304 N N . LEU A 1 158 ? 0.164 1.960 4.108 1.00 77.06 158 LEU A N 1
ATOM 1305 C CA . LEU A 1 158 ? -0.386 3.106 4.832 1.00 77.06 158 LEU A CA 1
ATOM 1306 C C . LEU A 1 158 ? -1.589 3.726 4.108 1.00 77.06 158 LEU A C 1
ATOM 1308 O O . LEU A 1 158 ? -2.541 4.155 4.753 1.00 77.06 158 LEU A O 1
ATOM 1312 N N . HIS A 1 159 ? -1.574 3.773 2.773 1.00 78.38 159 HIS A N 1
ATOM 1313 C CA . HIS A 1 159 ? -2.695 4.291 1.994 1.00 78.38 159 HIS A CA 1
ATOM 1314 C C . HIS A 1 159 ? -3.970 3.472 2.208 1.00 78.38 159 HIS A C 1
ATOM 1316 O O . HIS A 1 159 ? -5.003 4.052 2.533 1.00 78.38 159 HIS A O 1
ATOM 1322 N N . ASP A 1 160 ? -3.892 2.145 2.074 1.00 81.06 160 ASP A N 1
ATOM 1323 C CA . ASP A 1 160 ? -5.049 1.268 2.287 1.00 81.06 160 ASP A CA 1
ATOM 1324 C C . ASP A 1 160 ? -5.583 1.371 3.721 1.00 81.06 160 ASP A C 1
ATOM 1326 O O . ASP A 1 160 ? -6.794 1.431 3.934 1.00 81.06 160 ASP A O 1
ATOM 1330 N N . LEU A 1 161 ? -4.685 1.455 4.704 1.00 77.50 161 LEU A N 1
ATOM 1331 C CA . LEU A 1 161 ? -5.059 1.593 6.112 1.00 77.50 161 LEU A CA 1
ATOM 1332 C C . LEU A 1 161 ? -5.729 2.949 6.386 1.00 77.50 161 LEU A C 1
ATOM 1334 O O . LEU A 1 161 ? -6.785 2.993 7.012 1.00 77.50 161 LEU A O 1
ATOM 1338 N N . ARG A 1 162 ? -5.223 4.049 5.815 1.00 78.31 162 ARG A N 1
ATOM 1339 C CA . ARG A 1 162 ? -5.890 5.364 5.872 1.00 78.31 162 ARG A CA 1
ATOM 1340 C C . ARG A 1 162 ? -7.253 5.361 5.189 1.00 78.31 162 ARG A C 1
ATOM 1342 O O . ARG A 1 162 ? -8.183 5.996 5.682 1.00 78.31 162 ARG A O 1
ATOM 1349 N N . CYS A 1 163 ? -7.394 4.660 4.066 1.00 78.44 163 CYS A N 1
ATOM 1350 C CA . CYS A 1 163 ? -8.686 4.488 3.408 1.00 78.44 163 CYS A CA 1
ATOM 1351 C C . CYS A 1 163 ? -9.678 3.743 4.308 1.00 78.44 163 CYS A C 1
ATOM 1353 O O . CYS A 1 163 ? -10.826 4.168 4.394 1.00 78.44 163 CYS A O 1
ATOM 1355 N N . LEU A 1 164 ? -9.239 2.704 5.026 1.00 76.06 164 LEU A N 1
ATOM 1356 C CA . LEU A 1 164 ? -10.074 1.985 5.990 1.00 76.06 164 LEU A CA 1
ATOM 1357 C C . LEU A 1 164 ? -10.585 2.915 7.105 1.00 76.06 164 LEU A C 1
ATOM 1359 O O . LEU A 1 164 ? -11.792 2.977 7.338 1.00 76.06 164 LEU A O 1
ATOM 1363 N N . VAL A 1 165 ? -9.699 3.705 7.723 1.00 76.19 165 VAL A N 1
ATOM 1364 C CA . VAL A 1 165 ? -10.074 4.675 8.774 1.00 76.19 165 VAL A CA 1
ATOM 1365 C C . VAL A 1 165 ? -11.005 5.761 8.234 1.00 76.19 165 VAL A C 1
ATOM 1367 O O . VAL A 1 165 ? -12.025 6.083 8.843 1.00 76.19 165 VAL A O 1
ATOM 1370 N N . ARG A 1 166 ? -10.698 6.311 7.056 1.00 78.81 166 ARG A N 1
ATOM 1371 C CA . ARG A 1 166 ? -11.534 7.335 6.422 1.00 78.81 166 ARG A CA 1
ATOM 1372 C C . ARG A 1 166 ? -12.927 6.804 6.098 1.00 78.81 166 ARG A C 1
ATOM 1374 O O . ARG A 1 166 ? -13.904 7.507 6.338 1.00 78.81 166 ARG A O 1
ATOM 1381 N N . ASN A 1 167 ? -13.019 5.591 5.558 1.00 76.25 167 ASN A N 1
ATOM 1382 C CA . ASN A 1 167 ? -14.294 4.950 5.262 1.00 76.25 167 ASN A CA 1
ATOM 1383 C C . ASN A 1 167 ? -15.111 4.756 6.542 1.00 76.25 167 ASN A C 1
ATOM 1385 O O . ASN A 1 167 ? -16.299 5.057 6.536 1.00 76.25 167 ASN A O 1
ATOM 1389 N N . ALA A 1 168 ? -14.480 4.339 7.645 1.00 75.19 168 ALA A N 1
ATOM 1390 C CA . ALA A 1 168 ? -15.137 4.209 8.946 1.00 75.19 168 ALA A CA 1
ATOM 1391 C C . ALA A 1 168 ? -15.818 5.519 9.382 1.00 75.19 168 ALA A C 1
ATOM 1393 O O . ALA A 1 168 ? -16.987 5.515 9.766 1.00 75.19 168 ALA A O 1
ATOM 1394 N N . GLY A 1 169 ? -15.118 6.650 9.238 1.00 76.56 169 GLY A N 1
ATOM 1395 C CA . GLY A 1 169 ? -15.635 7.979 9.579 1.00 76.56 169 GLY A CA 1
ATOM 1396 C C . GLY A 1 169 ? -16.788 8.481 8.701 1.00 76.56 169 GLY A C 1
ATOM 1397 O O . GLY A 1 169 ? -17.431 9.461 9.064 1.00 76.56 169 GLY A O 1
ATOM 1398 N N . LEU A 1 170 ? -17.076 7.836 7.562 1.00 75.44 170 LEU A N 1
ATOM 1399 C CA . LEU A 1 170 ? -18.237 8.173 6.727 1.00 75.44 170 LEU A CA 1
ATOM 1400 C C . LEU A 1 170 ? -19.543 7.531 7.223 1.00 75.44 170 LEU A C 1
ATOM 1402 O O . LEU A 1 170 ? -20.616 8.024 6.877 1.00 75.44 170 LEU A O 1
ATOM 1406 N N . TYR A 1 171 ? -19.470 6.445 8.001 1.00 69.25 171 TYR A N 1
ATOM 1407 C CA . TYR A 1 171 ? -20.650 5.689 8.450 1.00 69.25 171 TYR A CA 1
ATOM 1408 C C . TYR A 1 171 ? -20.862 5.722 9.955 1.00 69.25 171 TYR A C 1
ATOM 1410 O O . TYR A 1 171 ? -21.999 5.608 10.412 1.00 69.25 171 TYR A O 1
ATOM 1418 N N . LEU A 1 172 ? -19.781 5.835 10.722 1.00 75.12 172 LEU A N 1
ATOM 1419 C CA . LEU A 1 172 ? -19.848 5.813 12.172 1.00 75.12 172 LEU A CA 1
ATOM 1420 C C . LEU A 1 172 ? -20.020 7.240 12.702 1.00 75.12 172 LEU A C 1
ATOM 1422 O O . LEU A 1 172 ? -19.308 8.146 12.258 1.00 75.12 172 LEU A O 1
ATOM 1426 N N . PRO A 1 173 ? -20.954 7.468 13.641 1.00 76.62 173 PRO A N 1
ATOM 1427 C CA . PRO A 1 173 ? -21.133 8.781 14.230 1.00 76.62 173 PRO A CA 1
ATOM 1428 C C . PRO A 1 173 ? -19.877 9.206 15.014 1.00 76.62 173 PRO A C 1
ATOM 1430 O O . PRO A 1 173 ? -19.153 8.359 15.548 1.00 76.62 173 PRO A O 1
ATOM 1433 N N . PRO A 1 174 ? -19.610 10.518 15.133 1.00 80.00 174 PRO A N 1
ATOM 1434 C CA . PRO A 1 174 ? -18.543 11.013 15.995 1.00 80.00 174 PRO A CA 1
ATOM 1435 C C . PRO A 1 174 ? -18.695 10.480 17.427 1.00 80.00 174 PRO A C 1
ATOM 1437 O O . PRO A 1 174 ? -19.786 10.522 17.994 1.00 80.00 174 PRO A O 1
ATOM 1440 N N . GLY A 1 175 ? -17.603 9.983 18.012 1.00 77.06 175 GLY A N 1
ATOM 1441 C CA . GLY A 1 175 ? -17.602 9.393 19.357 1.00 77.06 175 GLY A CA 1
ATOM 1442 C C . GLY A 1 175 ? -18.035 7.923 19.425 1.00 77.06 175 GLY A C 1
ATOM 1443 O O . GLY A 1 175 ? -18.035 7.352 20.516 1.00 77.06 175 GLY A O 1
ATOM 1444 N N . ASP A 1 176 ? -18.366 7.286 18.295 1.00 78.81 176 ASP A N 1
ATOM 1445 C CA . ASP A 1 176 ? -18.580 5.838 18.249 1.00 78.81 176 ASP A CA 1
ATOM 1446 C C . ASP A 1 176 ? -17.294 5.097 18.656 1.00 78.81 176 ASP A C 1
ATOM 1448 O O . ASP A 1 176 ? -16.204 5.369 18.143 1.00 78.81 176 ASP A O 1
ATOM 1452 N N . ARG A 1 177 ? -17.418 4.123 19.565 1.00 74.31 177 ARG A N 1
ATOM 1453 C CA . ARG A 1 177 ? -16.291 3.300 20.034 1.00 74.31 177 ARG A CA 1
ATOM 1454 C C . ARG A 1 177 ? -15.585 2.588 18.878 1.00 74.31 177 ARG A C 1
ATOM 1456 O O . ARG A 1 177 ? -14.368 2.457 18.910 1.00 74.31 177 ARG A O 1
ATOM 1463 N N . LYS A 1 178 ? -16.323 2.178 17.843 1.00 69.31 178 LYS A N 1
ATOM 1464 C CA . LYS A 1 178 ? -15.779 1.542 16.636 1.00 69.31 178 LYS A CA 1
ATOM 1465 C C . LYS A 1 178 ? -14.909 2.518 15.837 1.00 69.31 178 LYS A C 1
ATOM 1467 O O . LYS A 1 178 ? -13.863 2.124 15.326 1.00 69.31 178 LYS A O 1
ATOM 1472 N N . LEU A 1 179 ? -15.299 3.795 15.769 1.00 72.88 179 LEU A N 1
ATOM 1473 C CA . LEU A 1 179 ? -14.524 4.840 15.092 1.00 72.88 179 LEU A CA 1
ATOM 1474 C C . LEU A 1 179 ? -13.235 5.157 15.856 1.00 72.88 179 LEU A C 1
ATOM 1476 O O . LEU A 1 179 ? -12.179 5.255 15.237 1.00 72.88 179 LEU A O 1
ATOM 1480 N N . LEU A 1 180 ? -13.310 5.241 17.188 1.00 73.62 180 LEU A N 1
ATOM 1481 C CA . LEU A 1 180 ? -12.131 5.400 18.045 1.00 73.62 180 LEU A CA 1
ATOM 1482 C C . LEU A 1 180 ? -11.144 4.243 17.837 1.00 73.62 180 LEU A C 1
ATOM 1484 O O . LEU A 1 180 ? -9.958 4.474 17.634 1.00 73.62 180 LEU A O 1
ATOM 1488 N N . CYS A 1 181 ? -11.624 2.999 17.782 1.00 68.62 181 CYS A N 1
ATOM 1489 C CA . CYS A 1 181 ? -10.761 1.849 17.507 1.00 68.62 181 CYS A CA 1
ATOM 1490 C C . CYS A 1 181 ? -10.127 1.889 16.107 1.00 68.62 181 CYS A C 1
ATOM 1492 O O . CYS A 1 181 ? -8.957 1.543 15.967 1.00 68.62 181 CYS A O 1
ATOM 1494 N N . ALA A 1 182 ? -10.848 2.347 15.078 1.00 70.56 182 ALA A N 1
ATOM 1495 C CA . ALA A 1 182 ? -10.260 2.549 13.752 1.00 70.56 182 ALA A CA 1
ATOM 1496 C C . ALA A 1 182 ? -9.132 3.594 13.775 1.00 70.56 182 ALA A C 1
ATOM 1498 O O . ALA A 1 182 ? -8.114 3.410 13.112 1.00 70.56 182 ALA A O 1
ATOM 1499 N N . GLN A 1 183 ? -9.294 4.671 14.547 1.00 75.62 183 GLN A N 1
ATOM 1500 C CA . GLN A 1 183 ? -8.270 5.706 14.699 1.00 75.62 183 GLN A CA 1
ATOM 1501 C C . GLN A 1 183 ? -7.010 5.161 15.377 1.00 75.62 183 GLN A C 1
ATOM 1503 O O . GLN A 1 183 ? -5.930 5.362 14.837 1.00 75.62 183 GLN A O 1
ATOM 1508 N N . VAL A 1 184 ? -7.148 4.378 16.454 1.00 71.44 184 VAL A N 1
ATOM 1509 C CA . VAL A 1 184 ? -6.012 3.718 17.133 1.00 71.44 184 VAL A CA 1
ATOM 1510 C C . VAL A 1 184 ? -5.226 2.815 16.177 1.00 71.44 184 VAL A C 1
ATOM 1512 O O . VAL A 1 184 ? -3.997 2.812 16.177 1.00 71.44 184 VAL A O 1
ATOM 1515 N N . VAL A 1 185 ? -5.916 2.072 15.306 1.00 68.12 185 VAL A N 1
ATOM 1516 C CA . VAL A 1 185 ? -5.255 1.265 14.263 1.00 68.12 185 VAL A CA 1
ATOM 1517 C C . VAL A 1 185 ? -4.506 2.152 13.276 1.00 68.12 185 VAL A C 1
ATOM 1519 O O . VAL A 1 185 ? -3.393 1.818 12.878 1.00 68.12 185 VAL A O 1
ATOM 1522 N N . GLY A 1 186 ? -5.104 3.275 12.875 1.00 69.75 186 GLY A N 1
ATOM 1523 C CA . GLY A 1 186 ? -4.449 4.275 12.036 1.00 69.75 186 GLY A CA 1
ATOM 1524 C C . GLY A 1 186 ? -3.171 4.821 12.674 1.00 69.75 186 GLY A C 1
ATOM 1525 O O . GLY A 1 186 ? -2.132 4.824 12.020 1.00 69.75 186 GLY A O 1
ATOM 1526 N N . GLU A 1 187 ? -3.235 5.202 13.950 1.00 72.75 187 GLU A N 1
ATOM 1527 C CA . GLU A 1 187 ? -2.112 5.736 14.732 1.00 72.75 187 GLU A CA 1
ATOM 1528 C C . GLU A 1 187 ? -0.973 4.723 14.875 1.00 72.75 187 GLU A C 1
ATOM 1530 O O . GLU A 1 187 ? 0.178 5.056 14.600 1.00 72.75 187 GLU A O 1
ATOM 1535 N N . GLY A 1 188 ? -1.279 3.464 15.205 1.00 65.69 188 GLY A N 1
ATOM 1536 C CA . GLY A 1 188 ? -0.256 2.419 15.289 1.00 65.69 188 GLY A CA 1
ATOM 1537 C C . GLY A 1 188 ? 0.451 2.196 13.955 1.00 65.69 188 GLY A C 1
ATOM 1538 O O . GLY A 1 188 ? 1.665 2.025 13.883 1.00 65.69 188 GLY A O 1
ATOM 1539 N N . VAL A 1 189 ? -0.291 2.258 12.854 1.00 61.53 189 VAL A N 1
ATOM 1540 C CA . VAL A 1 189 ? 0.276 2.098 11.513 1.00 61.53 189 VAL A CA 1
ATOM 1541 C C . VAL A 1 189 ? 1.125 3.300 11.099 1.00 61.53 189 VAL A C 1
ATOM 1543 O O . VAL A 1 189 ? 2.146 3.120 10.431 1.00 61.53 189 VAL A O 1
ATOM 1546 N N . GLU A 1 190 ? 0.735 4.512 11.486 1.00 68.75 190 GLU A N 1
ATOM 1547 C CA . GLU A 1 190 ? 1.537 5.717 11.265 1.00 68.75 190 GLU A CA 1
ATOM 1548 C C . GLU A 1 190 ? 2.838 5.671 12.068 1.00 68.75 190 GLU A C 1
ATOM 1550 O O . GLU A 1 190 ? 3.908 5.849 11.486 1.00 68.75 190 GLU A O 1
ATOM 1555 N N . ALA A 1 191 ? 2.774 5.266 13.336 1.00 66.38 191 ALA A N 1
ATOM 1556 C CA . ALA A 1 191 ? 3.948 5.029 14.169 1.00 66.38 191 ALA A CA 1
ATOM 1557 C C . ALA A 1 191 ? 4.912 3.995 13.547 1.00 66.38 191 ALA A C 1
ATOM 1559 O O . ALA A 1 191 ? 6.123 4.212 13.505 1.00 66.38 191 ALA A O 1
ATOM 1560 N N . MET A 1 192 ? 4.398 2.906 12.955 1.00 59.22 192 MET A N 1
ATOM 1561 C CA . MET A 1 192 ? 5.232 1.946 12.205 1.00 59.22 192 MET A CA 1
ATOM 1562 C C . MET A 1 192 ? 5.903 2.553 10.969 1.00 59.22 192 MET A C 1
ATOM 1564 O O . MET A 1 192 ? 7.014 2.157 10.598 1.00 59.22 192 MET A O 1
ATOM 1568 N N . ALA A 1 193 ? 5.222 3.470 10.281 1.00 59.62 193 ALA A N 1
ATOM 1569 C CA . ALA A 1 193 ? 5.768 4.137 9.106 1.00 59.62 193 ALA A CA 1
ATOM 1570 C C . ALA A 1 193 ? 6.868 5.145 9.479 1.00 59.62 193 ALA A C 1
ATOM 1572 O O . ALA A 1 193 ? 7.815 5.307 8.708 1.00 59.62 193 ALA A O 1
ATOM 1573 N N . GLU A 1 194 ? 6.758 5.774 10.649 1.00 65.50 194 GLU A N 1
ATOM 1574 C CA . GLU A 1 194 ? 7.713 6.749 11.190 1.00 65.50 194 GLU A CA 1
ATOM 1575 C C . GLU A 1 194 ? 8.992 6.106 11.743 1.00 65.50 194 GLU A C 1
ATOM 1577 O O . GLU A 1 194 ? 10.047 6.739 11.753 1.00 65.50 194 GLU A O 1
ATOM 1582 N N . GLY A 1 195 ? 8.936 4.826 12.117 1.00 61.03 195 GLY A N 1
ATOM 1583 C CA . GLY A 1 195 ? 10.108 4.021 12.450 1.00 61.03 195 GLY A CA 1
ATOM 1584 C C . GLY A 1 195 ? 10.048 3.404 13.842 1.00 61.03 195 GLY A C 1
ATOM 1585 O O . GLY A 1 195 ? 9.078 3.551 14.578 1.00 61.03 195 GLY A O 1
ATOM 1586 N N . LYS A 1 196 ? 11.113 2.680 14.199 1.00 63.25 196 LYS A N 1
ATOM 1587 C CA . LYS A 1 196 ? 11.170 1.845 15.407 1.00 63.25 196 LYS A CA 1
ATOM 1588 C C . LYS A 1 196 ? 10.849 2.616 16.697 1.00 63.25 196 LYS A C 1
ATOM 1590 O O . LYS A 1 196 ? 10.060 2.137 17.496 1.00 63.25 196 LYS A O 1
ATOM 1595 N N . GLU A 1 197 ? 11.404 3.814 16.868 1.00 69.00 197 GLU A N 1
ATOM 1596 C CA . GLU A 1 197 ? 11.168 4.628 18.071 1.00 69.00 197 GLU A CA 1
ATOM 1597 C C . GLU A 1 197 ? 9.728 5.150 18.175 1.00 69.00 197 GLU A C 1
ATOM 1599 O O . GLU A 1 197 ? 9.186 5.264 19.272 1.00 69.00 197 GLU A O 1
ATOM 1604 N N . ALA A 1 198 ? 9.103 5.495 17.045 1.00 68.31 198 ALA A N 1
ATOM 1605 C CA . ALA A 1 198 ? 7.709 5.932 17.023 1.00 68.31 198 ALA A CA 1
ATOM 1606 C C . ALA A 1 198 ? 6.777 4.759 17.355 1.00 68.31 198 ALA A C 1
ATOM 1608 O O . ALA A 1 198 ? 5.833 4.919 18.126 1.00 68.31 198 ALA A O 1
ATOM 1609 N N . TRP A 1 199 ? 7.096 3.570 16.838 1.00 64.81 199 TRP A N 1
ATOM 1610 C CA . TRP A 1 199 ? 6.398 2.330 17.156 1.00 64.81 199 TRP A CA 1
ATOM 1611 C C . TRP A 1 199 ? 6.475 1.957 18.645 1.00 64.81 199 TRP A C 1
ATOM 1613 O O . TRP A 1 199 ? 5.445 1.702 19.259 1.00 64.81 199 TRP A O 1
ATOM 1623 N N . GLU A 1 200 ? 7.667 1.974 19.243 1.00 68.44 200 GLU A N 1
ATOM 1624 C CA . GLU A 1 200 ? 7.852 1.638 20.665 1.00 68.44 200 GLU A CA 1
ATOM 1625 C C . GLU A 1 200 ? 7.079 2.607 21.580 1.00 68.44 200 GLU A C 1
ATOM 1627 O O . GLU A 1 200 ? 6.423 2.177 22.524 1.00 68.44 200 GLU A O 1
ATOM 1632 N N . LYS A 1 201 ? 7.045 3.905 21.246 1.00 71.75 201 LYS A N 1
ATOM 1633 C CA . LYS A 1 201 ? 6.217 4.895 21.962 1.00 71.75 201 LYS A CA 1
ATOM 1634 C C . LYS A 1 201 ? 4.716 4.643 21.826 1.00 71.75 201 LYS A C 1
ATOM 1636 O O . LYS A 1 201 ? 3.970 4.932 22.757 1.00 71.75 201 LYS A O 1
ATOM 1641 N N . PHE A 1 202 ? 4.268 4.154 20.670 1.00 70.88 202 PHE A N 1
ATOM 1642 C CA . PHE A 1 202 ? 2.873 3.766 20.474 1.00 70.88 202 PHE A CA 1
ATOM 1643 C C . PHE A 1 202 ? 2.516 2.548 21.339 1.00 70.88 202 PHE A C 1
ATOM 1645 O O . PHE A 1 202 ? 1.479 2.569 21.995 1.00 70.88 202 PHE A O 1
ATOM 1652 N N . GLU A 1 203 ? 3.384 1.532 21.401 1.00 64.94 203 GLU A N 1
ATOM 1653 C CA . GLU A 1 203 ? 3.177 0.349 22.255 1.00 64.94 203 GLU A CA 1
ATOM 1654 C C . GLU A 1 203 ? 3.191 0.668 23.757 1.00 64.94 203 GLU A C 1
ATOM 1656 O O . GLU A 1 203 ? 2.506 0.001 24.519 1.00 64.94 203 GLU A O 1
ATOM 1661 N N . GLU A 1 204 ? 3.940 1.677 24.209 1.00 71.50 204 GLU A N 1
ATOM 1662 C CA . GLU A 1 204 ? 3.942 2.090 25.624 1.00 71.50 204 GLU A CA 1
ATOM 1663 C C . GLU A 1 204 ? 2.668 2.847 26.047 1.00 71.50 204 GLU A C 1
ATOM 1665 O O . GLU A 1 204 ? 2.369 2.939 27.241 1.00 71.50 204 GLU A O 1
ATOM 1670 N N . GLY A 1 205 ? 1.935 3.422 25.089 1.00 60.59 205 GLY A N 1
ATOM 1671 C CA . GLY A 1 205 ? 0.757 4.260 25.332 1.00 60.59 205 GLY A CA 1
ATOM 1672 C C . GLY A 1 205 ? -0.594 3.541 25.249 1.00 60.59 205 GLY A C 1
ATOM 1673 O O . GLY A 1 205 ? -1.609 4.152 25.597 1.00 60.59 205 GLY A O 1
ATOM 1674 N N . TYR A 1 206 ? -0.613 2.283 24.801 1.00 50.81 206 TYR A N 1
ATOM 1675 C CA . TYR A 1 206 ? -1.808 1.473 24.533 1.00 50.81 206 TYR A CA 1
ATOM 1676 C C . TYR A 1 206 ? -1.700 0.075 25.150 1.00 50.81 206 TYR A C 1
ATOM 1678 O O . TYR A 1 206 ? -2.770 -0.484 25.493 1.00 50.81 206 TYR A O 1
#

Foldseek 3Di:
DQDFPVLVVPDPDDDDFQFKWWADALPDPDTWIKGFHDKACPCCPVCVPDPFIWTFIATPDPPDDPPPPVRRTDTDGPSRIGGPPPPDPPPNDADWCDPVLLVVLLVVLVVLCPDPLQVVQADQDDDPLVVPAPDGHGSVRLNVCSVVVVGGGLVSSLSRLVSSLVSCPSPDDPPPPSNVSSVLSNCLSVLSSVHDVSNVVSVVVD

Radius of gyration: 18.83 Å; chains: 1; bounding box: 54×34×50 Å

Sequence (206 aa):
FVIPLYRFQRHSTVFGIGDKFHMRFEDVETPYAGTVRGIEPFHPRDFPDSPWQCLRVQWDDEQREEGDERSDFESVSPWEIMPVGEERSSPRTSVSLSDEDRERVFRLLQGFMRSEAAEPFLACEQDAVWSRVPLPLSLSVISSRLAKRFYRRKLALLHDLRCLVRNAGLYLPPGDRKLLCAQVVGEGVEAMAEGKEAWEKFEEGY

pLDDT: mean 70.99, std 11.95, range [39.31, 92.06]

Organism: NCBI:txid3032